Protein AF-A0A176RZE4-F1 (afdb_monomer_lite)

Secondary structure (DSSP, 8-state):
-HHHHHHHT-BTTB------EEEEEEEEETTEEEEEEEEEEETTTTEEEEEETTTTEEEEEEE-SS-S---SEEEE-TTSSEEEEE-SS-B-SSSS---GGGHHHH-BEEEEEEEEETTTTEE-GGG-EEEEE-SPEEEEEEE--GGGTTEEEEEEE-TT-----GGGTPPPHHHHTTSSS---EEEEEHHHHHHHHHTT-PEEETTEEEE-HHHHHH-

pLDDT: mean 96.59, std 2.58, range [78.81, 98.88]

Radius of gyration: 17.35 Å; chains: 1; bounding box: 46×40×46 Å

Organism: NCBI:txid1003181

Foldseek 3Di:
DVVVQQCQLDDPNDRDPDFDKADKDAAAALQDHPQQWIWIATFQFGKIWIAGRVVRDTPHIHGDQFARGWAAWQAAFNHRQWTKIWHQFWDARAPDDDDCVCQQPGTWIWMKIFGADPVVSDTDQLLIAIETHGRFGWHHKYADGDVRSQKIKIWTWQPLSDDDDVVVVDDGPVCSRPVDVDGDMDIDRVVVVSVCVVVVVFDAHSNHGYCYPVNVVPD

Sequence (219 aa):
ESKAILAQGRIQGKDITFGDTHHPAISETNGDYDGQYLFINDKANPRIAVIDLHDFETKQIVVNPVFKSSHGGAFVSENTEYVIEAAQYPTPYENEYVPLELFNERYRGGMTYWHFDRKQGQIVPEASFTVMAPPYSQDLSDFGKGPSADWSFTNSFCSERYVGGIERGRPPFEAGCSAKDTDFLHVVNWRKAAELVKAGKATKINGHDVLTIDTAVKE

Structure (mmCIF, N/CA/C/O backbone):
data_AF-A0A176RZE4-F1
#
_entry.id   AF-A0A176RZE4-F1
#
loop_
_atom_site.group_PDB
_atom_site.id
_atom_site.type_symbol
_atom_site.label_atom_id
_atom_site.label_alt_id
_atom_site.label_comp_id
_atom_site.label_asym_id
_atom_site.label_entity_id
_atom_site.label_seq_id
_atom_site.pdbx_PDB_ins_code
_atom_site.Cartn_x
_atom_site.Cartn_y
_atom_site.Cartn_z
_atom_site.occupancy
_atom_site.B_iso_or_equiv
_atom_site.auth_seq_id
_atom_site.auth_comp_id
_atom_site.auth_asym_id
_atom_site.auth_atom_id
_atom_site.pdbx_PDB_model_num
ATOM 1 N N . GLU A 1 1 ? -22.258 -17.052 7.905 1.00 78.81 1 GLU A N 1
ATOM 2 C CA . GLU A 1 1 ? -21.522 -15.830 8.269 1.00 78.81 1 GLU A CA 1
ATOM 3 C C . GLU A 1 1 ? -20.122 -15.799 7.658 1.00 78.81 1 GLU A C 1
ATOM 5 O O . GLU A 1 1 ? -19.951 -15.096 6.674 1.00 78.81 1 GLU A O 1
ATOM 10 N N . SER A 1 2 ? -19.180 -16.656 8.072 1.00 86.44 2 SER A N 1
ATOM 11 C CA . SER A 1 2 ? -17.801 -16.693 7.528 1.00 86.44 2 SER A CA 1
ATOM 12 C C . SER A 1 2 ? -17.686 -16.805 5.996 1.00 86.44 2 SER A C 1
ATOM 14 O O . SER A 1 2 ? -16.880 -16.116 5.380 1.00 86.44 2 SER A O 1
ATOM 16 N N . LYS A 1 3 ? -18.535 -17.606 5.336 1.00 93.19 3 LYS A N 1
ATOM 17 C CA . LYS A 1 3 ? -18.575 -17.679 3.858 1.00 93.19 3 LYS A CA 1
ATOM 18 C C . LYS A 1 3 ? -18.942 -16.348 3.191 1.00 93.19 3 LYS A C 1
ATOM 20 O O . LYS A 1 3 ? -18.506 -16.105 2.072 1.00 93.19 3 LYS A O 1
ATOM 25 N N . ALA A 1 4 ? -19.746 -15.511 3.849 1.00 95.94 4 ALA A N 1
ATOM 26 C CA . ALA A 1 4 ? -20.081 -14.186 3.337 1.00 95.94 4 ALA A CA 1
ATOM 27 C C . ALA A 1 4 ? -18.872 -13.245 3.434 1.00 95.94 4 ALA A C 1
ATOM 29 O O . ALA A 1 4 ? -18.614 -12.521 2.482 1.00 95.94 4 ALA A O 1
ATOM 30 N N . ILE A 1 5 ? -18.091 -13.332 4.519 1.00 96.69 5 ILE A N 1
ATOM 31 C CA . ILE A 1 5 ? -16.822 -12.601 4.666 1.00 96.69 5 ILE A CA 1
ATOM 32 C C . ILE A 1 5 ? -15.821 -13.025 3.587 1.00 96.69 5 ILE A C 1
ATOM 34 O O . ILE A 1 5 ? -15.302 -12.182 2.864 1.00 96.69 5 ILE A O 1
ATOM 38 N N . LEU A 1 6 ? -15.626 -14.332 3.380 1.00 95.50 6 LEU A N 1
ATOM 39 C CA . LEU A 1 6 ? -14.755 -14.834 2.308 1.00 95.50 6 LEU A CA 1
ATOM 40 C C . LEU A 1 6 ? -15.203 -14.362 0.915 1.00 95.50 6 LEU A C 1
ATOM 42 O O . LEU A 1 6 ? -14.367 -14.053 0.068 1.00 95.50 6 LEU A O 1
ATOM 46 N N . ALA A 1 7 ? -16.516 -14.263 0.683 1.00 96.94 7 ALA A N 1
ATOM 47 C CA . ALA A 1 7 ? -17.066 -13.778 -0.578 1.00 96.94 7 ALA A CA 1
ATOM 48 C C . ALA A 1 7 ? -16.786 -12.286 -0.844 1.00 96.94 7 ALA A C 1
ATOM 50 O O . ALA A 1 7 ? -16.830 -11.879 -2.005 1.00 96.94 7 ALA A O 1
ATOM 51 N N . GLN A 1 8 ? -16.473 -11.478 0.179 1.00 97.50 8 GLN A N 1
ATOM 52 C CA . GLN A 1 8 ? -16.024 -10.090 -0.011 1.00 97.50 8 GLN A CA 1
ATOM 53 C C . GLN A 1 8 ? -14.648 -10.036 -0.692 1.00 97.50 8 GLN A C 1
ATOM 55 O O . GLN A 1 8 ? -14.381 -9.140 -1.485 1.00 97.50 8 GLN A O 1
ATOM 60 N N . GLY A 1 9 ? -13.804 -11.047 -0.462 1.00 96.88 9 GLY A N 1
ATOM 61 C CA . GLY A 1 9 ? -12.480 -11.182 -1.070 1.00 96.88 9 GLY A CA 1
ATOM 62 C C . GLY A 1 9 ? -12.473 -11.733 -2.501 1.00 96.88 9 GLY A C 1
ATOM 63 O O . GLY A 1 9 ? -11.424 -12.196 -2.950 1.00 96.88 9 GLY A O 1
ATOM 64 N N . ARG A 1 10 ? -13.619 -11.752 -3.197 1.00 97.31 10 ARG A N 1
ATOM 65 C CA . ARG A 1 10 ? -13.722 -12.188 -4.599 1.00 97.31 10 ARG A CA 1
ATOM 66 C C . ARG A 1 10 ? -13.045 -11.195 -5.528 1.00 97.31 10 ARG A C 1
ATOM 68 O O . ARG A 1 10 ? -13.272 -9.993 -5.439 1.00 97.31 10 ARG A O 1
ATOM 75 N N . ILE A 1 11 ? -12.310 -11.708 -6.507 1.00 95.38 11 ILE A N 1
ATOM 76 C CA . ILE A 1 11 ? -11.645 -10.885 -7.521 1.00 95.38 11 ILE A CA 1
ATOM 77 C C . ILE A 1 11 ? -12.268 -11.191 -8.875 1.00 95.38 11 ILE A C 1
ATOM 79 O O . ILE A 1 11 ? -12.325 -12.346 -9.293 1.00 95.38 11 ILE A O 1
ATOM 83 N N . GLN A 1 12 ? -12.759 -10.151 -9.556 1.00 90.31 12 GLN A N 1
ATOM 84 C CA . GLN A 1 12 ? -13.376 -10.261 -10.887 1.00 90.31 12 GLN A CA 1
ATOM 85 C C . GLN A 1 12 ? -14.471 -11.348 -10.950 1.00 90.31 12 GLN A C 1
ATOM 87 O O . GLN A 1 12 ? -14.556 -12.126 -11.899 1.00 90.31 12 GLN A O 1
ATOM 92 N N . GLY A 1 13 ? -15.288 -11.434 -9.895 1.00 92.50 13 GLY A N 1
ATOM 93 C CA . GLY A 1 13 ? -16.390 -12.395 -9.784 1.00 92.50 13 GLY A CA 1
ATOM 94 C C . GLY A 1 13 ? -15.981 -13.836 -9.458 1.00 92.50 13 GLY A C 1
ATOM 95 O O . GLY A 1 13 ? -16.855 -14.698 -9.395 1.00 92.50 13 GLY A O 1
ATOM 96 N N . LYS A 1 14 ? -14.692 -14.117 -9.233 1.00 95.88 14 LYS A N 1
ATOM 97 C CA . LYS A 1 14 ? -14.193 -15.457 -8.897 1.00 95.88 14 LYS A CA 1
ATOM 98 C C . LYS A 1 14 ? -13.951 -15.610 -7.401 1.00 95.88 14 LYS A C 1
ATOM 100 O O . LYS A 1 14 ? -13.436 -14.700 -6.750 1.00 95.88 14 LYS A O 1
ATOM 105 N N . ASP A 1 15 ? -14.299 -16.785 -6.884 1.00 96.19 15 ASP A N 1
ATOM 106 C CA . ASP A 1 15 ? -13.946 -17.199 -5.528 1.00 96.19 15 ASP A CA 1
ATOM 107 C C . ASP A 1 15 ? -12.432 -17.384 -5.404 1.00 96.19 15 ASP A C 1
ATOM 109 O O . ASP A 1 15 ? -11.797 -18.020 -6.246 1.00 96.19 15 ASP A O 1
ATOM 113 N N . ILE A 1 16 ? -11.873 -16.843 -4.324 1.00 96.75 16 ILE A N 1
ATOM 114 C CA . ILE A 1 16 ? -10.465 -16.985 -3.967 1.00 96.75 16 ILE A CA 1
ATOM 115 C C . ILE A 1 16 ? -10.390 -17.890 -2.739 1.00 96.75 16 ILE A C 1
ATOM 117 O O . ILE A 1 16 ? -10.802 -17.506 -1.646 1.00 96.75 16 ILE A O 1
ATOM 121 N N . THR A 1 17 ? -9.895 -19.112 -2.931 1.00 94.94 17 THR A N 1
ATOM 122 C CA . THR A 1 17 ? -9.881 -20.170 -1.903 1.00 94.94 17 THR A CA 1
ATOM 123 C C . THR A 1 17 ? -8.516 -20.367 -1.246 1.00 94.94 17 THR A C 1
ATOM 125 O O . THR A 1 17 ? -8.314 -21.346 -0.533 1.00 94.94 17 THR A O 1
ATOM 128 N N . PHE A 1 18 ? -7.570 -19.470 -1.509 1.00 96.00 18 PHE A N 1
ATOM 129 C CA . PHE A 1 18 ? -6.238 -19.457 -0.915 1.00 96.00 18 PHE A CA 1
ATOM 130 C C . PHE A 1 18 ? -5.835 -18.013 -0.591 1.00 96.00 18 PHE A C 1
ATOM 132 O O . PHE A 1 18 ? -6.506 -17.063 -1.000 1.00 96.00 18 PHE A O 1
ATOM 139 N N . GLY A 1 19 ? -4.761 -17.844 0.162 1.00 95.88 19 GLY A N 1
ATOM 140 C CA . GLY A 1 19 ? -4.166 -16.548 0.460 1.00 95.88 19 GLY A CA 1
ATOM 141 C C . GLY A 1 19 ? -2.748 -16.750 0.967 1.00 95.88 19 GLY A C 1
ATOM 142 O O . GLY A 1 19 ? -2.407 -17.842 1.422 1.00 95.88 19 GLY A O 1
ATOM 143 N N . ASP A 1 20 ? -1.947 -15.704 0.859 1.00 97.25 20 ASP A N 1
ATOM 144 C CA . ASP A 1 20 ? -0.579 -15.645 1.352 1.00 97.25 20 ASP A CA 1
ATOM 145 C C . ASP A 1 20 ? -0.486 -14.463 2.318 1.00 97.25 20 ASP A C 1
ATOM 147 O O . ASP A 1 20 ? -0.303 -13.319 1.904 1.00 97.25 20 ASP A O 1
ATOM 151 N N . THR A 1 21 ? -0.756 -14.710 3.600 1.00 96.50 21 THR A N 1
ATOM 152 C CA . THR A 1 21 ? -0.813 -13.645 4.606 1.00 96.50 21 THR A CA 1
ATOM 153 C C . THR A 1 21 ? 0.566 -13.319 5.153 1.00 96.50 21 THR A C 1
ATOM 155 O O . THR A 1 21 ? 1.278 -14.238 5.551 1.00 96.50 21 THR A O 1
ATOM 158 N N . HIS A 1 22 ? 0.917 -12.036 5.245 1.00 96.94 22 HIS A N 1
ATOM 159 C CA . HIS A 1 22 ? 2.289 -11.631 5.565 1.00 96.94 22 HIS A CA 1
ATOM 160 C C . HIS A 1 22 ? 2.424 -10.851 6.876 1.00 96.94 22 HIS A C 1
ATOM 162 O O . HIS A 1 22 ? 3.111 -11.303 7.793 1.00 96.94 22 HIS A O 1
ATOM 168 N N . HIS A 1 23 ? 1.790 -9.683 6.975 1.00 97.75 23 HIS A N 1
ATOM 169 C CA . HIS A 1 23 ? 2.082 -8.719 8.034 1.00 97.75 23 HIS A CA 1
ATOM 170 C C . HIS A 1 23 ? 0.830 -8.444 8.875 1.00 97.75 23 HIS A C 1
ATOM 172 O O . HIS A 1 23 ? -0.044 -7.695 8.448 1.00 97.75 23 HIS A O 1
ATOM 178 N N . PRO A 1 24 ? 0.689 -9.058 10.060 1.00 97.31 24 PRO A N 1
ATOM 179 C CA . PRO A 1 24 ? -0.337 -8.659 11.010 1.00 97.31 24 PRO A CA 1
ATOM 180 C C . PRO A 1 24 ? 0.077 -7.370 11.735 1.00 97.31 24 PRO A C 1
ATOM 182 O O . PRO A 1 24 ? 1.190 -7.293 12.257 1.00 97.31 24 PRO A O 1
ATOM 185 N N . ALA A 1 25 ? -0.825 -6.395 11.844 1.00 97.62 25 ALA A N 1
ATOM 186 C CA . ALA A 1 25 ? -0.634 -5.216 12.690 1.00 97.62 25 ALA A CA 1
ATOM 187 C C . ALA A 1 25 ? -1.859 -4.965 13.571 1.00 97.62 25 ALA A C 1
ATOM 189 O O . ALA A 1 25 ? -2.994 -5.178 13.150 1.00 97.62 25 ALA A O 1
ATOM 190 N N . ILE A 1 26 ? -1.626 -4.520 14.802 1.00 98.31 26 ILE A N 1
ATOM 191 C CA . ILE A 1 26 ? -2.675 -4.265 15.795 1.00 98.31 26 ILE A CA 1
ATOM 192 C C . ILE A 1 26 ? -3.018 -2.776 15.782 1.00 98.31 26 ILE A C 1
ATOM 194 O O . ILE A 1 26 ? -2.140 -1.942 15.574 1.00 98.31 26 ILE A O 1
ATOM 198 N N . SER A 1 27 ? -4.287 -2.443 16.008 1.00 98.62 27 SER A N 1
ATOM 199 C CA . SER A 1 27 ? -4.730 -1.061 16.157 1.00 98.62 27 SER A CA 1
ATOM 200 C C . SER A 1 27 ? -4.001 -0.331 17.287 1.00 98.62 27 SER A C 1
ATOM 202 O O . SER A 1 27 ? -3.695 -0.889 18.345 1.00 98.62 27 SER A O 1
ATOM 204 N N . GLU A 1 28 ? -3.766 0.952 17.049 1.00 98.50 28 GLU A N 1
ATOM 205 C CA . GLU A 1 28 ? -3.092 1.875 17.947 1.00 98.50 28 GLU A CA 1
ATOM 206 C C . GLU A 1 28 ? -3.944 3.103 18.292 1.00 98.50 28 GLU A C 1
ATOM 208 O O . GLU A 1 28 ? -4.788 3.560 17.503 1.00 98.50 28 GLU A O 1
ATOM 213 N N . THR A 1 29 ? -3.673 3.652 19.476 1.00 98.19 29 THR A N 1
ATOM 214 C CA . THR A 1 29 ? -4.152 4.945 19.965 1.00 98.19 29 THR A CA 1
ATOM 215 C C . THR A 1 29 ? -2.958 5.699 20.541 1.00 98.19 29 THR A C 1
ATOM 217 O O . THR A 1 29 ? -2.303 5.212 21.458 1.00 98.19 29 THR A O 1
ATOM 220 N N . ASN A 1 30 ? -2.682 6.898 20.027 1.00 96.94 30 ASN A N 1
ATOM 221 C CA . ASN A 1 30 ? -1.485 7.685 20.346 1.00 96.94 30 ASN A CA 1
ATOM 222 C C . ASN A 1 30 ? -0.167 6.903 20.169 1.00 96.94 30 ASN A C 1
ATOM 224 O O . ASN A 1 30 ? 0.787 7.127 20.910 1.00 96.94 30 ASN A O 1
ATOM 228 N N . GLY A 1 31 ? -0.115 5.981 19.204 1.00 96.50 31 GLY A N 1
ATOM 229 C CA . GLY A 1 31 ? 1.084 5.199 18.897 1.00 96.50 31 GLY A CA 1
ATOM 230 C C . GLY A 1 31 ? 1.280 3.949 19.757 1.00 96.50 31 GLY A C 1
ATOM 231 O O . GLY A 1 31 ? 2.223 3.199 19.519 1.00 96.50 31 GLY A O 1
ATOM 232 N N . ASP A 1 32 ? 0.406 3.712 20.737 1.00 98.00 32 ASP A N 1
ATOM 233 C CA . ASP A 1 32 ? 0.428 2.519 21.581 1.00 98.00 32 ASP A CA 1
ATOM 234 C C . ASP A 1 32 ? -0.662 1.537 21.151 1.00 98.00 32 ASP A C 1
ATOM 236 O O . ASP A 1 32 ? -1.792 1.937 20.853 1.00 98.00 32 ASP A O 1
ATOM 240 N N . TYR A 1 33 ? -0.351 0.238 21.170 1.00 98.38 33 TYR A N 1
ATOM 241 C CA . TYR A 1 33 ? -1.338 -0.797 20.873 1.00 98.38 33 TYR A CA 1
ATOM 242 C C . TYR A 1 33 ? -2.505 -0.742 21.854 1.00 98.38 33 TYR A C 1
ATOM 244 O O . TYR A 1 33 ? -2.326 -0.787 23.071 1.00 98.38 33 TYR A O 1
ATOM 252 N N . ASP A 1 34 ? -3.713 -0.732 21.308 1.00 98.06 34 ASP A N 1
ATOM 253 C CA . ASP A 1 34 ? -4.946 -0.706 22.097 1.00 98.06 34 ASP A CA 1
ATOM 254 C C . ASP A 1 34 ? -5.751 -2.009 22.009 1.00 98.06 34 ASP A C 1
ATOM 256 O O . ASP A 1 34 ? -6.737 -2.170 22.729 1.00 98.06 34 ASP A O 1
ATOM 260 N N . GLY A 1 35 ? -5.312 -2.949 21.164 1.00 97.75 35 GLY A N 1
ATOM 261 C CA . GLY A 1 35 ? -5.808 -4.323 21.135 1.00 97.75 35 GLY A CA 1
ATOM 262 C C . GLY A 1 35 ? -7.263 -4.474 20.695 1.00 97.75 35 GLY A C 1
ATOM 263 O O . GLY A 1 35 ? -7.887 -5.462 21.065 1.00 97.75 35 GLY A O 1
ATOM 264 N N . GLN A 1 36 ? -7.814 -3.519 19.940 1.00 98.44 36 GLN A N 1
ATOM 265 C CA . GLN A 1 36 ? -9.202 -3.592 19.464 1.00 98.44 36 GLN A CA 1
ATOM 266 C C . GLN A 1 36 ? -9.327 -4.346 18.138 1.00 98.44 36 GLN A C 1
ATOM 268 O O . GLN A 1 36 ? -10.213 -5.181 17.986 1.00 98.44 36 GLN A O 1
ATOM 273 N N . TYR A 1 37 ? -8.423 -4.090 17.194 1.00 98.81 37 TYR A N 1
ATOM 274 C CA . TYR A 1 37 ? -8.456 -4.693 15.867 1.00 98.81 37 TYR A CA 1
ATOM 275 C C . TYR A 1 37 ? -7.077 -5.189 15.448 1.00 98.81 37 TYR A C 1
ATOM 277 O O . TYR A 1 37 ? -6.050 -4.674 15.890 1.00 98.81 37 TYR A O 1
ATOM 285 N N . LEU A 1 38 ? -7.063 -6.176 14.560 1.00 98.75 38 LEU A N 1
ATOM 286 C CA . LEU A 1 38 ? -5.883 -6.617 13.834 1.00 98.75 38 LEU A CA 1
ATOM 287 C C . LEU A 1 38 ? -6.157 -6.526 12.337 1.00 98.75 38 LEU A C 1
ATOM 289 O O . LEU A 1 38 ? -7.214 -6.928 11.854 1.00 98.75 38 LEU A O 1
ATOM 293 N N . PHE A 1 39 ? -5.184 -6.015 11.603 1.00 98.81 39 PHE A N 1
ATOM 294 C CA . PHE A 1 39 ? -5.192 -5.941 10.152 1.00 98.81 39 PHE A CA 1
ATOM 295 C C . PHE A 1 39 ? -4.164 -6.917 9.612 1.00 98.81 39 PHE A C 1
ATOM 297 O O . PHE A 1 39 ? -3.099 -7.083 10.204 1.00 98.81 39 PHE A O 1
ATOM 304 N N . ILE A 1 40 ? -4.474 -7.575 8.501 1.00 98.50 40 ILE A N 1
ATOM 305 C CA . ILE A 1 40 ? -3.527 -8.471 7.837 1.00 98.50 40 ILE A CA 1
ATOM 306 C C . ILE A 1 40 ? -3.728 -8.419 6.330 1.00 98.50 40 ILE A C 1
ATOM 308 O O . ILE A 1 40 ? -4.864 -8.404 5.846 1.00 98.50 40 ILE A O 1
ATOM 312 N N . ASN A 1 41 ? -2.627 -8.369 5.586 1.00 97.62 41 ASN A N 1
ATOM 313 C CA . ASN A 1 41 ? -2.660 -8.375 4.131 1.00 97.62 41 ASN A CA 1
ATOM 314 C C . ASN A 1 41 ? -2.585 -9.793 3.559 1.00 97.62 41 ASN A C 1
ATOM 316 O O . ASN A 1 41 ? -2.033 -10.690 4.190 1.00 97.62 41 ASN A O 1
ATOM 320 N N . ASP A 1 42 ? -3.105 -9.968 2.346 1.00 97.69 42 ASP A N 1
ATOM 321 C CA . ASP A 1 42 ? -2.837 -11.114 1.477 1.00 97.69 42 ASP A CA 1
ATOM 322 C C . ASP A 1 42 ? -2.033 -10.656 0.265 1.00 97.69 42 ASP A C 1
ATOM 324 O O . ASP A 1 42 ? -2.476 -9.814 -0.520 1.00 97.69 42 ASP A O 1
ATOM 328 N N . LYS A 1 43 ? -0.857 -11.251 0.100 1.00 97.38 43 LYS A N 1
ATOM 329 C CA . LYS A 1 43 ? 0.063 -10.918 -0.969 1.00 97.38 43 LYS A CA 1
ATOM 330 C C . LYS A 1 43 ? -0.354 -11.422 -2.327 1.00 97.38 43 LYS A C 1
ATOM 332 O O . LYS A 1 43 ? -0.260 -10.678 -3.307 1.00 97.38 43 LYS A O 1
ATOM 337 N N . ALA A 1 44 ? -0.769 -12.680 -2.385 1.00 96.12 44 ALA A N 1
ATOM 338 C CA . ALA A 1 44 ? -1.067 -13.359 -3.635 1.00 96.12 44 ALA A CA 1
ATOM 339 C C . ALA A 1 44 ? -2.322 -12.788 -4.301 1.00 96.12 44 ALA A C 1
ATOM 341 O O . ALA A 1 44 ? -2.437 -12.784 -5.525 1.00 96.12 44 ALA A O 1
ATOM 342 N N . ASN A 1 45 ? -3.255 -12.293 -3.488 1.00 96.56 45 ASN A N 1
ATOM 343 C CA . ASN A 1 45 ? -4.472 -11.640 -3.934 1.00 96.56 45 ASN A CA 1
ATOM 344 C C . ASN A 1 45 ? -4.592 -10.354 -3.112 1.00 96.56 45 ASN A C 1
ATOM 346 O O . ASN A 1 45 ? -4.967 -10.462 -1.949 1.00 96.56 45 ASN A O 1
ATOM 350 N N . PRO A 1 46 ? -4.262 -9.171 -3.663 1.00 96.38 46 PRO A N 1
ATOM 351 C CA . PRO A 1 46 ? -4.043 -7.951 -2.887 1.00 96.38 46 PRO A CA 1
ATOM 352 C C . PRO A 1 46 ? -5.318 -7.559 -2.140 1.00 96.38 46 PRO A C 1
ATOM 354 O O . PRO A 1 46 ? -6.265 -7.012 -2.714 1.00 96.38 46 PRO A O 1
ATOM 357 N N . ARG A 1 47 ? -5.361 -7.944 -0.868 1.00 98.00 47 ARG A N 1
ATOM 358 C CA . ARG A 1 47 ? -6.507 -7.829 0.028 1.00 98.00 47 ARG A CA 1
ATOM 359 C C . ARG A 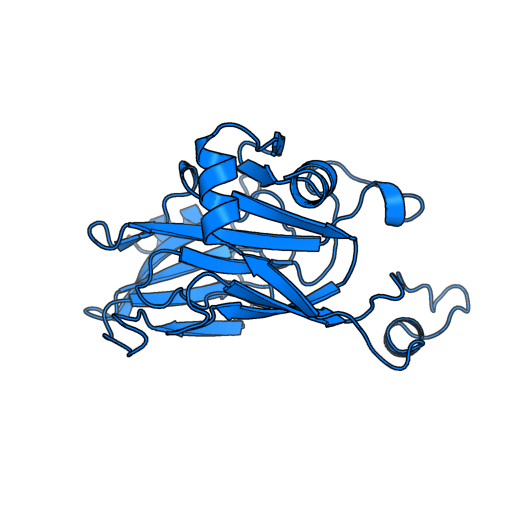1 47 ? -6.018 -7.412 1.403 1.00 98.00 47 ARG A C 1
ATOM 361 O O . ARG A 1 47 ? -4.935 -7.814 1.820 1.00 98.00 47 ARG A O 1
ATOM 368 N N . ILE A 1 48 ? -6.875 -6.710 2.133 1.00 98.50 48 ILE A N 1
ATOM 369 C CA . ILE A 1 48 ? -6.710 -6.452 3.564 1.00 98.50 48 ILE A CA 1
ATOM 370 C C . ILE A 1 48 ? -7.902 -7.053 4.294 1.00 98.50 48 ILE A C 1
ATOM 372 O O . ILE A 1 48 ? -9.052 -6.831 3.910 1.00 98.50 48 ILE A O 1
ATOM 376 N N . ALA A 1 49 ? -7.628 -7.815 5.346 1.00 98.50 49 ALA A N 1
ATOM 377 C CA . ALA A 1 49 ? -8.640 -8.304 6.263 1.00 98.50 49 ALA A CA 1
ATOM 378 C C . ALA A 1 49 ? -8.615 -7.500 7.566 1.00 98.50 49 ALA A C 1
ATOM 380 O O . ALA A 1 49 ? -7.543 -7.159 8.068 1.00 98.50 49 ALA A O 1
ATOM 381 N N . VAL A 1 50 ? -9.801 -7.237 8.114 1.00 98.75 50 VAL A N 1
ATOM 382 C CA . VAL A 1 50 ? -9.997 -6.666 9.452 1.00 98.75 50 VAL A CA 1
ATOM 383 C C . VAL A 1 50 ? -10.461 -7.782 10.377 1.00 98.75 50 VAL A C 1
ATOM 385 O O . VAL A 1 50 ? -11.442 -8.469 10.079 1.00 98.75 50 VAL A O 1
ATOM 388 N N . ILE A 1 51 ? -9.763 -7.968 11.489 1.00 98.75 51 ILE A N 1
ATOM 389 C CA . ILE A 1 51 ? -10.073 -8.923 12.547 1.00 98.75 51 ILE A CA 1
ATOM 390 C C . ILE A 1 51 ? -10.423 -8.121 13.798 1.00 98.75 51 ILE A C 1
ATOM 392 O O . ILE A 1 51 ? -9.670 -7.233 14.191 1.00 98.75 51 ILE A O 1
ATOM 396 N N . ASP A 1 52 ? -11.555 -8.431 14.421 1.00 98.38 52 ASP A N 1
ATOM 397 C CA . ASP A 1 52 ? -11.895 -7.900 15.742 1.00 98.38 52 ASP A CA 1
ATOM 398 C C . ASP A 1 52 ? -11.204 -8.759 16.804 1.00 98.38 52 ASP A C 1
ATOM 400 O O . ASP A 1 52 ? -11.333 -9.984 16.806 1.00 98.38 52 ASP A O 1
ATOM 404 N N . LEU A 1 53 ? -10.425 -8.136 17.684 1.00 98.50 53 LEU A N 1
ATOM 405 C CA . LEU A 1 53 ? -9.673 -8.850 18.716 1.00 98.50 53 LEU A CA 1
ATOM 406 C C . LEU A 1 53 ? -10.509 -9.156 19.964 1.00 98.50 53 LEU A C 1
ATOM 408 O O . LEU A 1 53 ? -10.055 -9.915 20.819 1.00 98.50 53 LEU A O 1
ATOM 412 N N . HIS A 1 54 ? -11.728 -8.622 20.073 1.00 97.94 54 HIS A N 1
ATOM 413 C CA . HIS A 1 54 ? -12.654 -9.000 21.136 1.00 97.94 54 HIS A CA 1
ATOM 414 C C . HIS A 1 54 ? -13.104 -10.462 20.997 1.00 97.94 54 HIS A C 1
ATOM 416 O O . HIS A 1 54 ? -13.154 -11.189 21.990 1.00 97.94 54 HIS A O 1
ATOM 422 N N . ASP A 1 55 ? -13.427 -10.900 19.776 1.00 97.56 55 ASP A N 1
ATOM 423 C CA . ASP A 1 55 ? -13.887 -12.267 19.492 1.00 97.56 55 ASP A CA 1
ATOM 424 C C . ASP A 1 55 ? -12.968 -13.073 18.562 1.00 97.56 55 ASP A C 1
ATOM 426 O O . ASP A 1 55 ? -13.218 -14.256 18.337 1.00 97.56 55 ASP A O 1
ATOM 430 N N . PHE A 1 56 ? -11.864 -12.473 18.105 1.00 97.94 56 PHE A N 1
ATOM 431 C CA . PHE A 1 56 ? -10.855 -13.081 17.234 1.00 97.94 56 PHE A CA 1
ATOM 432 C C . PHE A 1 56 ? -11.404 -13.544 15.877 1.00 97.94 56 PHE A C 1
ATOM 434 O O . PHE A 1 56 ? -10.887 -14.494 15.280 1.00 97.94 56 PHE A O 1
ATOM 441 N N . GLU A 1 57 ? -12.424 -12.862 15.351 1.00 97.81 57 GLU A N 1
ATOM 442 C CA . GLU A 1 57 ? -13.006 -13.178 14.049 1.00 97.81 57 GLU A CA 1
ATOM 443 C C . GLU A 1 57 ? -12.747 -12.104 12.987 1.00 97.81 57 GLU A C 1
ATOM 445 O O . GLU A 1 57 ? -12.772 -10.899 13.242 1.00 97.81 57 GLU A O 1
ATOM 450 N N . THR A 1 58 ? -12.567 -12.547 11.739 1.00 98.25 58 THR A N 1
ATOM 451 C CA . THR A 1 58 ? -12.512 -11.651 10.579 1.00 98.25 58 THR A CA 1
ATOM 452 C C . THR A 1 58 ? -13.876 -11.013 10.331 1.00 98.25 58 THR A C 1
ATOM 454 O O . THR A 1 58 ? -14.856 -11.708 10.058 1.00 98.25 58 THR A O 1
ATOM 457 N N . LYS A 1 59 ? -13.924 -9.682 10.363 1.00 97.88 59 LYS A N 1
ATOM 458 C CA . LYS A 1 59 ? -15.139 -8.884 10.153 1.00 97.88 59 LYS A CA 1
ATOM 459 C C . LYS A 1 59 ? -15.282 -8.366 8.733 1.00 97.88 59 LYS A C 1
ATOM 461 O O . LYS A 1 59 ? -16.399 -8.129 8.279 1.00 97.88 59 LYS A O 1
ATOM 466 N N . GLN A 1 60 ? -14.171 -8.208 8.022 1.00 98.44 60 GLN A N 1
ATOM 467 C CA . GLN A 1 60 ? -14.177 -7.670 6.669 1.00 98.44 60 GLN A CA 1
ATOM 468 C C . GLN A 1 60 ? -12.972 -8.164 5.876 1.00 98.44 60 GLN A C 1
ATOM 470 O O . GLN A 1 60 ? -11.896 -8.360 6.439 1.00 98.44 60 GLN A O 1
ATOM 475 N N . ILE A 1 61 ? -13.146 -8.317 4.565 1.00 98.50 61 ILE A N 1
ATOM 476 C CA . ILE A 1 61 ? -12.055 -8.415 3.595 1.00 98.50 61 ILE A CA 1
ATOM 477 C C . ILE A 1 61 ? -12.314 -7.378 2.501 1.00 98.50 61 ILE A C 1
ATOM 479 O O . ILE A 1 61 ? -13.364 -7.406 1.864 1.00 98.50 61 ILE A O 1
ATOM 483 N N . VAL A 1 62 ? -11.358 -6.484 2.261 1.00 98.31 62 VAL A N 1
ATOM 484 C CA . VAL A 1 62 ? -11.374 -5.555 1.122 1.00 98.31 62 VAL A CA 1
ATOM 485 C C . VAL A 1 62 ? -10.358 -5.997 0.077 1.00 98.31 62 VAL A C 1
ATOM 487 O O . VAL A 1 62 ? -9.312 -6.547 0.412 1.00 98.31 62 VAL A O 1
ATOM 490 N N . VAL A 1 63 ? -10.675 -5.774 -1.197 1.00 98.00 63 VAL A N 1
ATOM 491 C CA . VAL A 1 63 ? -9.810 -6.098 -2.337 1.00 98.00 63 VAL A CA 1
ATOM 492 C C . VAL A 1 63 ? -9.246 -4.801 -2.896 1.00 98.00 63 VAL A C 1
ATOM 494 O O . VAL A 1 63 ? -10.004 -3.874 -3.186 1.00 98.00 63 VAL A O 1
ATOM 497 N N . ASN A 1 64 ? -7.935 -4.748 -3.108 1.00 97.94 64 ASN A N 1
ATOM 498 C CA . ASN A 1 64 ? -7.306 -3.614 -3.760 1.00 97.94 64 ASN A CA 1
ATOM 499 C C . ASN A 1 64 ? -7.695 -3.563 -5.253 1.00 97.94 64 ASN A C 1
ATOM 501 O O . ASN A 1 64 ? -7.451 -4.520 -5.993 1.00 97.94 64 ASN A O 1
ATOM 505 N N . PRO A 1 65 ? -8.298 -2.463 -5.732 1.00 96.94 65 PRO A N 1
ATOM 506 C CA . PRO A 1 65 ? -8.799 -2.381 -7.101 1.00 96.94 65 PRO A CA 1
ATOM 507 C C . PRO A 1 65 ? -7.697 -2.111 -8.135 1.00 96.94 65 PRO A C 1
ATOM 509 O O . PRO A 1 65 ? -7.928 -2.332 -9.327 1.00 96.94 65 PRO A O 1
ATOM 512 N N . VAL A 1 66 ? -6.517 -1.638 -7.721 1.00 97.38 66 VAL A N 1
ATOM 513 C CA . VAL A 1 66 ? -5.436 -1.233 -8.638 1.00 97.38 66 VAL A CA 1
ATOM 514 C C . VAL A 1 66 ? -4.229 -2.164 -8.581 1.00 97.38 66 VAL A C 1
ATOM 516 O O . VAL A 1 66 ? -3.668 -2.486 -9.627 1.00 97.38 66 VAL A O 1
ATOM 519 N N . PHE A 1 67 ? -3.867 -2.679 -7.408 1.00 97.25 67 PHE A N 1
ATOM 520 C CA . PHE A 1 67 ? -2.744 -3.609 -7.284 1.00 97.25 67 PHE A CA 1
ATOM 521 C C . PHE A 1 67 ? -3.097 -5.016 -7.770 1.00 97.25 67 PHE A C 1
ATOM 523 O O . PHE A 1 67 ? -4.269 -5.390 -7.856 1.00 97.25 67 PHE A O 1
ATOM 530 N N . LYS A 1 68 ? -2.063 -5.805 -8.090 1.00 95.75 68 LYS A N 1
ATOM 531 C CA . LYS A 1 68 ? -2.161 -7.257 -8.363 1.00 95.75 68 L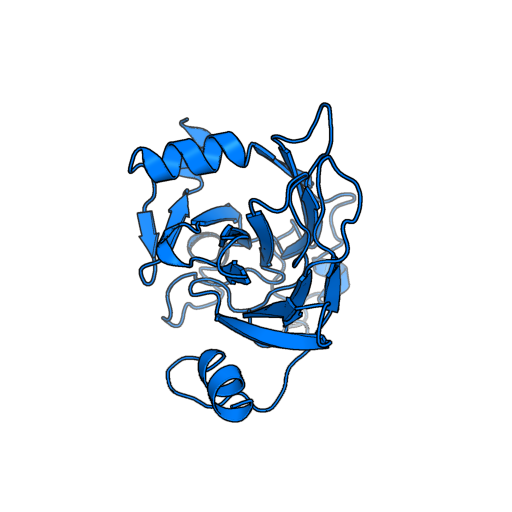YS A CA 1
ATOM 532 C C . LYS A 1 68 ? -1.309 -8.108 -7.416 1.00 95.75 68 LYS A C 1
ATOM 534 O O . LYS A 1 68 ? -1.402 -9.325 -7.454 1.00 95.75 68 LYS A O 1
ATOM 539 N N . SER A 1 69 ? -0.506 -7.464 -6.574 1.00 95.44 69 SER A N 1
ATOM 540 C CA . SER A 1 69 ? 0.280 -8.070 -5.502 1.00 95.44 69 SER A CA 1
ATOM 541 C C . SER A 1 69 ? 0.410 -7.050 -4.381 1.00 95.44 69 SER A C 1
ATOM 543 O O . SER A 1 69 ? 0.590 -5.866 -4.657 1.00 95.44 69 SER A O 1
ATOM 545 N N . SER A 1 70 ? 0.369 -7.514 -3.139 1.00 93.44 70 SER A N 1
ATOM 546 C CA . SER A 1 70 ? 0.463 -6.678 -1.938 1.00 93.44 70 SER A CA 1
ATOM 547 C C . SER A 1 70 ? 1.556 -7.212 -1.021 1.00 93.44 70 SER A C 1
ATOM 549 O O . SER A 1 70 ? 1.578 -8.397 -0.750 1.00 93.44 70 SER A O 1
ATOM 551 N N . HIS A 1 71 ? 2.511 -6.413 -0.563 1.00 95.69 71 HIS A N 1
ATOM 552 C CA . HIS A 1 71 ? 3.491 -6.914 0.410 1.00 95.69 71 HIS A CA 1
ATOM 553 C C . HIS A 1 71 ? 3.555 -6.015 1.623 1.00 95.69 71 HIS A C 1
ATOM 555 O O . HIS A 1 71 ? 2.920 -6.358 2.609 1.00 95.69 71 HIS A O 1
ATOM 561 N N . GLY A 1 72 ? 4.229 -4.867 1.550 1.00 82.44 72 GLY A N 1
ATOM 562 C CA . GLY A 1 72 ? 4.392 -3.967 2.693 1.00 82.44 72 GLY A CA 1
ATOM 563 C C . GLY A 1 72 ? 3.078 -3.401 3.143 1.00 82.44 72 GLY A C 1
ATOM 564 O O . GLY A 1 72 ? 2.601 -2.422 2.580 1.00 82.44 72 GLY A O 1
ATOM 565 N N . GLY A 1 73 ? 2.453 -4.031 4.124 1.00 82.94 73 GLY A N 1
ATOM 566 C CA . GLY A 1 73 ? 1.078 -3.690 4.391 1.00 82.94 73 GLY A CA 1
ATOM 567 C C . GLY A 1 73 ? 0.536 -4.139 5.721 1.00 82.94 73 GLY A C 1
ATOM 568 O O . GLY A 1 73 ? 1.197 -4.806 6.502 1.00 82.94 73 GLY A O 1
ATOM 569 N N . ALA A 1 74 ? -0.698 -3.699 5.930 1.00 95.62 74 ALA A N 1
ATOM 570 C CA . ALA A 1 74 ? -1.514 -3.785 7.128 1.00 95.62 74 ALA A CA 1
ATOM 571 C C . ALA A 1 74 ? -1.068 -2.937 8.333 1.00 95.62 74 ALA A C 1
ATOM 573 O O . ALA A 1 74 ? -1.819 -2.862 9.299 1.00 95.62 74 ALA A O 1
ATOM 574 N N . PHE A 1 75 ? 0.051 -2.210 8.269 1.00 97.88 75 PHE A N 1
ATOM 575 C CA . PHE A 1 75 ? 0.449 -1.277 9.332 1.00 97.88 75 PHE A CA 1
ATOM 576 C C . PHE A 1 75 ? -0.505 -0.084 9.447 1.00 97.88 75 PHE A C 1
ATOM 578 O O . PHE A 1 75 ? -1.120 0.334 8.464 1.00 97.88 75 PHE A O 1
ATOM 585 N N . VAL A 1 76 ? -0.630 0.469 10.653 1.00 98.44 76 VAL A N 1
ATOM 586 C CA . VAL A 1 76 ? -1.654 1.464 10.996 1.00 98.44 76 VAL A CA 1
ATOM 587 C C . VAL A 1 76 ? -1.043 2.823 11.302 1.00 98.44 76 VAL A C 1
ATOM 589 O O . VAL A 1 76 ? 0.068 2.921 11.823 1.00 98.44 76 VAL A O 1
ATOM 592 N N . SER A 1 77 ? -1.766 3.901 11.002 1.00 98.50 77 SER A N 1
ATOM 593 C CA . SER A 1 77 ? -1.377 5.224 11.495 1.00 98.50 77 SER A CA 1
ATOM 594 C C . SER A 1 77 ? -1.464 5.278 13.026 1.00 98.50 77 SER A C 1
ATOM 596 O O . SER A 1 77 ? -2.104 4.434 13.646 1.00 98.50 77 SER A O 1
ATOM 598 N N . GLU A 1 78 ? -0.830 6.275 13.646 1.00 97.38 78 GLU A N 1
ATOM 599 C CA . GLU A 1 78 ? -0.730 6.433 15.113 1.00 97.38 78 GLU A CA 1
ATOM 600 C C . GLU A 1 78 ? -2.060 6.277 15.883 1.00 97.38 78 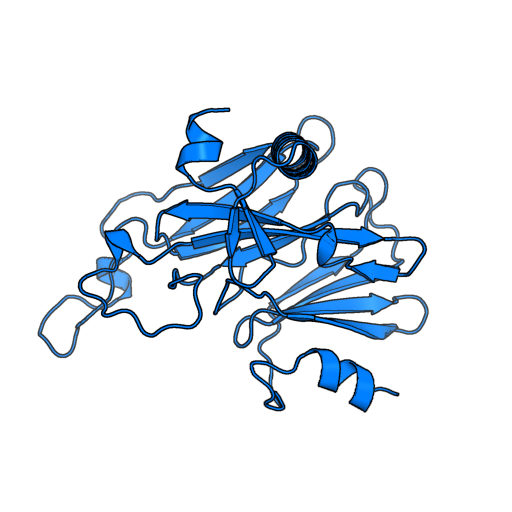GLU A C 1
ATOM 602 O O . GLU A 1 78 ? -2.071 5.853 17.035 1.00 97.38 78 GLU A O 1
ATOM 607 N N . ASN A 1 79 ? -3.187 6.618 15.250 1.00 97.88 79 ASN A N 1
ATOM 608 C CA . ASN A 1 79 ? -4.530 6.503 15.830 1.00 97.88 79 ASN A CA 1
ATOM 609 C C . ASN A 1 79 ? -5.453 5.558 15.043 1.00 97.88 79 ASN A C 1
ATOM 611 O O . ASN A 1 79 ? -6.676 5.611 15.188 1.00 97.88 79 ASN A O 1
ATOM 615 N N . THR A 1 80 ? -4.881 4.701 14.194 1.00 98.50 80 THR A N 1
ATOM 616 C CA . THR A 1 80 ? -5.614 3.768 13.322 1.00 98.50 80 THR A CA 1
ATOM 617 C C . THR A 1 80 ? -6.642 4.477 12.431 1.00 98.50 80 THR A C 1
ATOM 619 O O . THR A 1 80 ? -7.758 4.009 12.232 1.00 98.50 80 THR A O 1
ATOM 622 N N . GLU A 1 81 ? -6.292 5.649 11.901 1.00 98.06 81 GLU A N 1
ATOM 623 C CA . GLU A 1 81 ? -7.137 6.371 10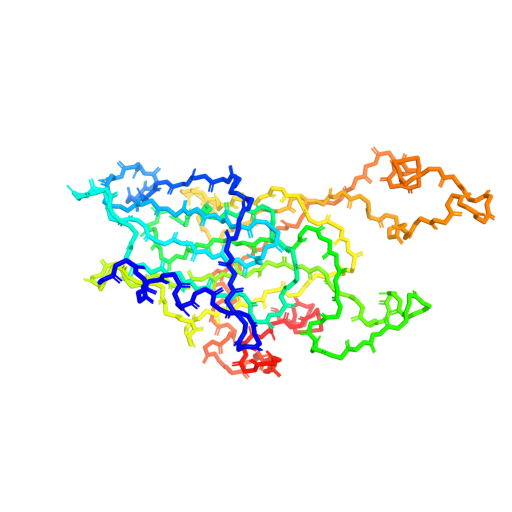.935 1.00 98.06 81 GLU A CA 1
ATOM 624 C C . GLU A 1 81 ? -7.033 5.751 9.535 1.00 98.06 81 GLU A C 1
ATOM 626 O O . GLU A 1 81 ? -7.979 5.810 8.742 1.00 98.06 81 GLU A O 1
ATOM 631 N N . TYR A 1 82 ? -5.858 5.192 9.232 1.00 98.62 82 TYR A N 1
ATOM 632 C CA . TYR A 1 82 ? -5.541 4.544 7.970 1.00 98.62 82 TYR A CA 1
ATOM 633 C C . TYR A 1 82 ? -4.710 3.281 8.186 1.00 98.62 82 TYR A C 1
ATOM 635 O O . TYR A 1 82 ? -3.904 3.210 9.114 1.00 98.62 82 TYR A O 1
ATOM 643 N N . VAL A 1 83 ? -4.881 2.330 7.271 1.00 98.69 83 VAL A N 1
ATOM 644 C CA . VAL A 1 83 ? -4.068 1.122 7.114 1.00 98.69 83 VAL A CA 1
ATOM 645 C C . VAL A 1 83 ? -3.308 1.238 5.791 1.00 98.69 83 VAL A C 1
ATOM 647 O O . VAL A 1 83 ? -3.924 1.515 4.762 1.00 98.69 83 VAL A O 1
ATOM 650 N N . ILE A 1 84 ? -1.987 1.062 5.792 1.00 98.50 84 ILE A N 1
ATOM 651 C CA . ILE A 1 84 ? -1.166 1.157 4.575 1.00 98.50 84 ILE A CA 1
ATOM 652 C C . ILE A 1 84 ? -0.957 -0.218 3.946 1.00 98.50 84 ILE A C 1
ATOM 654 O O . ILE A 1 84 ? -0.850 -1.224 4.641 1.00 98.50 84 ILE A O 1
ATOM 658 N N . GLU A 1 85 ? -0.905 -0.259 2.621 1.00 96.56 85 GLU A N 1
ATOM 659 C CA . GLU A 1 85 ? -0.611 -1.434 1.804 1.00 96.56 85 GLU A CA 1
ATOM 660 C C . GLU A 1 85 ? 0.223 -1.008 0.588 1.00 96.56 85 GLU A C 1
ATOM 662 O O . GLU A 1 85 ? -0.127 -0.032 -0.069 1.00 96.56 85 GLU A O 1
ATOM 667 N N . ALA A 1 86 ? 1.293 -1.726 0.246 1.00 97.62 86 ALA A N 1
ATOM 668 C CA . ALA A 1 86 ? 2.170 -1.399 -0.877 1.00 97.62 86 ALA A CA 1
ATOM 669 C C . ALA A 1 86 ? 2.252 -2.514 -1.927 1.00 97.62 86 ALA A C 1
ATOM 671 O O . ALA A 1 86 ? 2.243 -3.710 -1.617 1.00 97.62 86 ALA A O 1
ATOM 672 N N . ALA A 1 87 ? 2.363 -2.105 -3.192 1.00 97.12 87 ALA A N 1
ATOM 673 C CA . ALA A 1 87 ? 2.456 -3.018 -4.325 1.00 97.12 87 ALA A CA 1
ATOM 674 C C . ALA A 1 87 ? 3.843 -3.660 -4.415 1.00 97.12 87 ALA A C 1
ATOM 676 O O . ALA A 1 87 ? 4.806 -2.972 -4.760 1.00 97.12 87 ALA A O 1
ATOM 677 N N . GLN A 1 88 ? 3.947 -4.977 -4.185 1.00 96.62 88 GLN A N 1
ATOM 678 C CA . GLN A 1 88 ? 5.264 -5.612 -4.257 1.00 96.62 88 GLN A CA 1
ATOM 679 C C . GLN A 1 88 ? 5.851 -5.551 -5.649 1.00 96.62 88 GLN A C 1
ATOM 681 O O . GLN A 1 88 ? 6.976 -5.116 -5.824 1.00 96.62 88 GLN A O 1
ATOM 686 N N . TYR A 1 89 ? 5.080 -5.990 -6.634 1.00 96.12 89 TYR A N 1
ATOM 687 C CA . TYR A 1 89 ? 5.500 -5.968 -8.019 1.00 96.12 89 TYR A CA 1
ATOM 688 C C . TYR A 1 89 ? 4.672 -4.927 -8.756 1.00 96.12 89 TYR A C 1
ATOM 690 O O . TYR A 1 89 ? 3.443 -4.924 -8.622 1.00 96.12 89 TYR A O 1
ATOM 698 N N . PRO A 1 90 ? 5.313 -4.045 -9.534 1.00 96.06 90 PRO A N 1
ATOM 699 C CA . PRO A 1 90 ? 4.585 -3.063 -10.306 1.00 96.06 90 PRO A CA 1
ATOM 700 C C . PRO A 1 90 ? 3.756 -3.769 -11.377 1.00 96.06 90 PRO A C 1
ATOM 702 O O . PRO A 1 90 ? 4.203 -4.727 -12.011 1.00 96.06 90 PRO A O 1
ATOM 705 N N . THR A 1 91 ? 2.551 -3.264 -11.604 1.00 97.00 91 THR A N 1
ATOM 706 C CA . THR A 1 91 ? 1.627 -3.747 -12.635 1.00 97.00 91 THR A CA 1
ATOM 707 C C . THR A 1 91 ? 0.914 -2.565 -13.280 1.00 97.00 91 THR A C 1
ATOM 709 O O . THR A 1 91 ? 0.934 -1.462 -12.726 1.00 97.00 91 THR A O 1
ATOM 712 N N . PRO A 1 92 ? 0.251 -2.745 -14.432 1.00 97.31 92 PRO A N 1
ATOM 713 C CA . PRO A 1 92 ? -0.776 -1.804 -14.853 1.00 97.31 92 PRO A CA 1
ATOM 714 C C . PRO A 1 92 ? -1.836 -1.697 -13.753 1.00 97.31 92 PRO A C 1
ATOM 716 O O . PRO A 1 92 ? -2.212 -2.706 -13.147 1.00 97.31 92 PRO A O 1
ATOM 719 N N . TYR A 1 93 ? -2.284 -0.478 -13.463 1.00 97.38 93 TYR A N 1
ATOM 720 C CA . TYR A 1 93 ? -3.370 -0.269 -12.503 1.00 97.38 93 TYR A CA 1
ATOM 721 C C . TYR A 1 93 ? -4.725 -0.631 -13.118 1.00 97.38 93 TYR A C 1
ATOM 723 O O . TYR A 1 93 ? -5.626 -1.099 -12.419 1.00 97.38 93 TYR A O 1
ATOM 731 N N . GLU A 1 94 ? -4.878 -0.455 -14.432 1.00 95.12 94 GLU A N 1
ATOM 732 C CA . GLU A 1 94 ? -6.043 -0.935 -15.166 1.00 95.12 94 GLU A CA 1
ATOM 733 C C . GLU A 1 94 ? -6.077 -2.474 -15.227 1.00 95.12 94 GLU A C 1
ATOM 735 O O . GLU A 1 94 ? -5.077 -3.159 -15.026 1.00 95.12 94 GLU A O 1
ATOM 740 N N . ASN A 1 95 ? -7.247 -3.044 -15.523 1.00 92.19 95 ASN A N 1
ATOM 741 C CA . ASN A 1 95 ? -7.420 -4.501 -15.626 1.00 92.19 95 ASN A CA 1
ATOM 742 C C . ASN A 1 95 ? -7.099 -5.069 -17.021 1.00 92.19 95 ASN A C 1
ATOM 744 O O . ASN A 1 95 ? -7.391 -6.233 -17.294 1.00 92.19 95 ASN A O 1
ATOM 748 N N . GLU A 1 96 ? -6.536 -4.257 -17.914 1.00 92.00 96 GLU A N 1
ATOM 749 C CA . GLU A 1 96 ? -6.136 -4.696 -19.248 1.00 92.00 96 GLU A CA 1
ATOM 750 C C . GLU A 1 96 ? -4.753 -5.352 -19.248 1.00 92.00 96 GLU A C 1
ATOM 752 O O . GLU A 1 96 ? -3.888 -5.058 -18.423 1.00 92.00 96 GLU A O 1
ATOM 757 N N . TYR A 1 97 ? -4.538 -6.248 -20.210 1.00 94.75 97 TYR A N 1
ATOM 758 C CA . TYR A 1 97 ? -3.209 -6.777 -20.471 1.00 94.75 97 TYR A CA 1
ATOM 759 C C . TYR A 1 97 ? -2.329 -5.686 -21.084 1.00 94.75 97 TYR A C 1
ATOM 761 O O . TYR A 1 97 ? -2.713 -5.050 -22.067 1.00 94.75 97 TYR A O 1
ATOM 769 N N . VAL A 1 98 ? -1.123 -5.530 -20.545 1.00 96.81 98 VAL A N 1
ATOM 770 C CA . VAL A 1 98 ? -0.099 -4.638 -21.085 1.00 96.81 98 VAL A CA 1
ATOM 771 C C . VAL A 1 98 ? 1.174 -5.454 -21.325 1.00 96.81 98 VAL A C 1
ATOM 773 O O . VAL A 1 98 ? 1.574 -6.215 -20.444 1.00 96.81 98 VAL A O 1
ATOM 776 N N . PRO A 1 99 ? 1.810 -5.339 -22.501 1.00 95.94 99 PRO A N 1
ATOM 777 C CA . PRO A 1 99 ? 3.072 -6.015 -22.778 1.00 95.94 99 PRO A CA 1
ATOM 778 C C . PRO A 1 99 ? 4.235 -5.414 -21.964 1.00 95.94 99 PRO A C 1
ATOM 780 O O . PRO A 1 99 ? 4.254 -4.216 -21.673 1.00 95.94 99 PRO A O 1
ATOM 783 N N . LEU A 1 100 ? 5.234 -6.238 -21.622 1.00 93.88 100 LEU A N 1
ATOM 784 C CA . LEU A 1 100 ? 6.393 -5.827 -20.809 1.00 93.88 100 LEU A CA 1
ATOM 785 C C . LEU A 1 100 ? 7.272 -4.776 -21.502 1.00 93.88 100 LEU A C 1
ATOM 787 O O . LEU A 1 100 ? 8.009 -4.054 -20.839 1.00 93.88 100 LEU A O 1
ATOM 791 N N . GLU A 1 101 ? 7.190 -4.650 -22.824 1.00 94.88 101 GLU A N 1
ATOM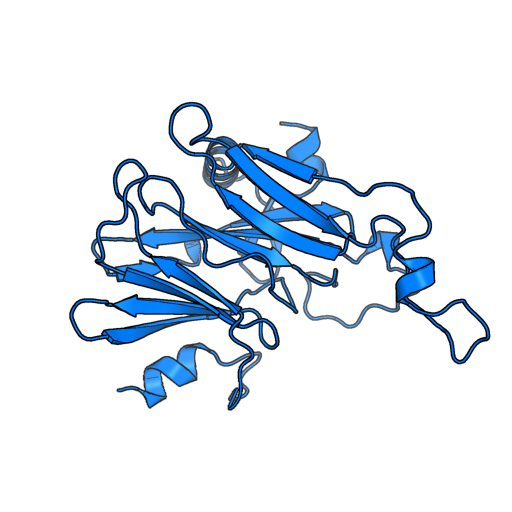 792 C CA . GLU A 1 101 ? 7.852 -3.595 -23.592 1.00 94.88 101 GLU A CA 1
ATOM 793 C C . GLU A 1 101 ? 7.388 -2.189 -23.177 1.00 94.88 101 GLU A C 1
ATOM 795 O O . GLU A 1 101 ? 8.115 -1.229 -23.405 1.00 94.88 101 GLU A O 1
ATOM 800 N N . LEU A 1 102 ? 6.214 -2.077 -22.540 1.00 96.94 102 LEU A N 1
ATOM 801 C CA . LEU A 1 102 ? 5.661 -0.833 -22.000 1.00 96.94 102 LEU A CA 1
ATOM 802 C C . LEU A 1 102 ? 5.836 -0.715 -20.474 1.00 96.94 102 LEU A C 1
ATOM 804 O O . LEU A 1 102 ? 5.082 0.007 -19.815 1.00 96.94 102 LEU A O 1
ATOM 808 N N . PHE A 1 103 ? 6.773 -1.464 -19.877 1.00 96.50 103 PHE A N 1
ATOM 809 C CA . PHE A 1 103 ? 6.944 -1.517 -18.422 1.00 96.50 103 PHE A CA 1
ATOM 810 C C . PHE A 1 103 ? 7.166 -0.131 -17.808 1.00 96.50 103 PHE A C 1
ATOM 812 O O . PHE A 1 103 ? 6.499 0.244 -16.847 1.00 96.50 103 PHE A O 1
ATOM 819 N N . ASN A 1 104 ? 8.053 0.679 -18.384 1.00 95.81 104 ASN A N 1
ATOM 820 C CA . ASN A 1 104 ? 8.341 2.008 -17.844 1.00 95.81 104 ASN A CA 1
ATOM 821 C C . ASN A 1 104 ? 7.153 2.971 -18.005 1.00 95.81 104 ASN A C 1
ATOM 823 O O . ASN A 1 104 ? 6.914 3.837 -17.161 1.00 95.81 104 ASN A O 1
ATOM 827 N N . GLU A 1 105 ? 6.386 2.811 -19.074 1.00 95.75 105 GLU A N 1
ATOM 828 C CA . GLU A 1 105 ? 5.319 3.711 -19.486 1.00 95.75 105 GLU A CA 1
ATOM 829 C C . GLU A 1 105 ? 4.019 3.426 -18.736 1.00 95.75 105 GLU A C 1
ATOM 831 O O . GLU A 1 105 ? 3.348 4.363 -18.304 1.00 95.75 105 GLU A O 1
ATOM 836 N N . ARG A 1 106 ? 3.672 2.147 -18.568 1.00 96.62 106 ARG A N 1
ATOM 837 C CA . ARG A 1 106 ? 2.334 1.705 -18.151 1.00 96.62 106 ARG A CA 1
ATOM 838 C C . ARG A 1 106 ? 2.287 0.997 -16.802 1.00 96.62 106 ARG A C 1
ATOM 840 O O . ARG A 1 106 ? 1.216 0.957 -16.205 1.00 96.62 106 ARG A O 1
ATOM 847 N N . TYR A 1 107 ? 3.395 0.446 -16.309 1.00 97.94 107 TYR A N 1
ATOM 848 C CA . TYR A 1 107 ? 3.400 -0.247 -15.021 1.00 97.94 107 TYR A CA 1
ATOM 849 C C . TYR A 1 107 ? 3.668 0.748 -13.901 1.00 97.94 107 TYR A C 1
ATOM 851 O O . TYR A 1 107 ? 4.430 1.701 -14.075 1.00 97.94 107 TYR A O 1
ATOM 859 N N . ARG A 1 108 ? 3.059 0.542 -12.737 1.00 97.81 108 ARG A N 1
ATOM 860 C CA . ARG A 1 108 ? 3.248 1.397 -11.564 1.00 97.81 108 ARG A CA 1
ATOM 861 C C . ARG A 1 108 ? 3.301 0.546 -10.303 1.00 97.81 108 ARG A C 1
ATOM 863 O O . ARG A 1 108 ? 2.588 -0.449 -10.195 1.00 97.81 108 ARG A O 1
ATOM 870 N N . GLY A 1 109 ? 4.170 0.934 -9.377 1.00 97.19 109 GLY A N 1
ATOM 871 C CA . GLY A 1 109 ? 4.045 0.553 -7.972 1.00 97.19 109 GLY A CA 1
ATOM 872 C C . GLY A 1 109 ? 3.274 1.640 -7.224 1.00 97.19 109 GLY A C 1
ATOM 873 O O . GLY A 1 109 ? 2.883 2.647 -7.817 1.00 97.19 109 GLY A O 1
ATOM 874 N N . GLY A 1 110 ? 3.107 1.496 -5.915 1.00 97.31 110 GLY A N 1
ATOM 875 C CA . GLY A 1 110 ? 2.490 2.536 -5.097 1.00 97.31 110 GLY A CA 1
ATOM 876 C C . GLY A 1 110 ? 2.107 2.055 -3.710 1.00 97.31 110 GLY A C 1
ATOM 877 O O . GLY A 1 110 ? 2.390 0.914 -3.342 1.00 97.31 110 GLY A O 1
ATOM 878 N N . MET A 1 111 ? 1.433 2.943 -2.980 1.00 98.31 111 MET A N 1
ATOM 879 C CA . MET A 1 111 ? 0.938 2.702 -1.628 1.00 98.31 111 MET A CA 1
ATOM 880 C C . MET A 1 111 ? -0.540 3.083 -1.548 1.00 98.31 111 MET A C 1
ATOM 882 O O . MET A 1 111 ? -0.904 4.224 -1.840 1.00 98.31 111 MET A O 1
ATOM 886 N N . THR A 1 112 ? -1.389 2.134 -1.172 1.00 98.62 112 THR A N 1
ATOM 887 C CA . THR A 1 112 ? -2.797 2.353 -0.847 1.00 98.62 112 THR A CA 1
ATOM 888 C C . THR A 1 112 ? -2.936 2.650 0.641 1.00 98.62 112 THR A C 1
ATOM 890 O O . THR A 1 112 ? -2.376 1.956 1.484 1.00 98.62 112 THR A O 1
ATOM 893 N N . TYR A 1 113 ? -3.706 3.687 0.950 1.00 98.75 113 TYR A N 1
ATOM 894 C CA . TYR A 1 113 ? -4.078 4.112 2.289 1.00 98.75 113 TYR A CA 1
ATOM 895 C C . TYR A 1 113 ? -5.570 3.833 2.458 1.00 98.75 113 TYR A C 1
ATOM 897 O O . TYR A 1 113 ? -6.423 4.537 1.909 1.00 98.75 113 TYR A O 1
ATOM 905 N N . TRP A 1 114 ? -5.878 2.788 3.216 1.00 98.81 114 TRP A N 1
ATOM 906 C CA . TRP A 1 114 ? -7.232 2.355 3.521 1.00 98.81 114 TRP A CA 1
ATOM 907 C C . TRP A 1 114 ? -7.771 3.112 4.725 1.00 98.81 114 TRP A C 1
ATOM 909 O O . TRP A 1 114 ? -7.265 2.934 5.829 1.00 98.81 114 TRP A O 1
ATOM 919 N N . HIS A 1 115 ? -8.784 3.953 4.536 1.00 98.69 115 HIS A N 1
ATOM 920 C CA . HIS A 1 115 ? -9.416 4.645 5.653 1.00 98.69 115 HIS A CA 1
ATOM 921 C C . HIS A 1 115 ? -10.178 3.648 6.525 1.00 98.69 115 HIS A C 1
ATOM 923 O O . HIS A 1 115 ? -10.977 2.867 6.007 1.00 98.69 115 HIS A O 1
ATOM 929 N N . PHE A 1 116 ? -9.960 3.693 7.837 1.00 98.81 116 PHE A N 1
ATOM 930 C CA . PHE A 1 116 ? -10.626 2.817 8.792 1.00 98.81 116 PHE A CA 1
ATOM 931 C C . PHE A 1 116 ? -11.631 3.597 9.647 1.00 98.81 116 PHE A C 1
ATOM 933 O O . PHE A 1 116 ? -11.261 4.500 10.399 1.00 98.81 116 PHE A O 1
ATOM 940 N N . ASP A 1 117 ? -12.913 3.230 9.560 1.00 98.44 117 ASP A N 1
ATOM 941 C CA . ASP A 1 117 ? -13.930 3.694 10.501 1.00 98.44 117 ASP A CA 1
ATOM 942 C C . ASP A 1 117 ? -13.921 2.785 11.728 1.00 98.44 117 ASP A C 1
ATOM 944 O O . ASP A 1 117 ? -14.550 1.724 11.787 1.00 98.44 117 ASP A O 1
ATOM 948 N N . ARG A 1 118 ? -13.220 3.261 12.750 1.00 96.44 118 ARG A N 1
ATOM 949 C CA . ARG A 1 118 ? -13.056 2.571 14.023 1.00 96.44 118 ARG A CA 1
ATOM 950 C C . ARG A 1 118 ? -14.365 2.285 14.760 1.00 96.44 118 ARG A C 1
ATOM 952 O O . ARG A 1 118 ? -14.431 1.311 15.506 1.00 96.44 118 ARG A O 1
ATOM 959 N N . LYS A 1 119 ? -15.400 3.114 14.582 1.00 96.06 119 LYS A N 1
ATOM 960 C CA . LYS A 1 119 ? -16.702 2.894 15.234 1.00 96.06 119 LYS A CA 1
ATOM 961 C C . LYS A 1 119 ? -17.457 1.746 14.582 1.00 96.06 119 LYS A C 1
ATOM 963 O O . LYS A 1 119 ? -18.171 1.028 15.272 1.00 96.06 119 LYS A O 1
ATOM 968 N N . GLN A 1 120 ? -17.320 1.607 13.267 1.00 97.25 120 GLN A N 1
ATOM 969 C CA . GLN A 1 120 ? -17.932 0.516 12.511 1.00 97.25 120 GLN A CA 1
ATOM 970 C C . GLN A 1 120 ? -17.072 -0.753 12.512 1.00 97.25 120 GLN A C 1
ATOM 972 O O . GLN A 1 120 ? -17.586 -1.824 12.198 1.00 97.25 120 GLN A O 1
ATOM 977 N N . GLY A 1 121 ? -15.782 -0.635 12.845 1.00 97.69 121 GLY A N 1
ATOM 978 C CA . GLY A 1 121 ? -14.824 -1.735 12.768 1.00 97.69 121 GLY A CA 1
ATOM 979 C C . GLY A 1 121 ? -14.555 -2.163 11.327 1.00 97.69 121 GLY A C 1
ATOM 980 O O . GLY A 1 121 ? -14.342 -3.343 11.063 1.00 97.69 121 GLY A O 1
ATOM 981 N N . GLN A 1 122 ? -14.628 -1.223 10.378 1.00 98.25 122 GLN A N 1
ATOM 982 C CA . GLN A 1 122 ? -14.527 -1.506 8.946 1.00 98.25 122 GLN A CA 1
ATOM 983 C C . GLN A 1 122 ? -13.689 -0.464 8.210 1.00 98.25 122 GLN A C 1
ATOM 985 O O . GLN A 1 122 ? -13.729 0.732 8.498 1.00 98.25 122 GLN A O 1
ATOM 990 N N . ILE A 1 123 ? -12.956 -0.930 7.206 1.00 98.75 123 ILE A N 1
ATOM 991 C CA . ILE A 1 123 ? -12.373 -0.097 6.162 1.00 98.75 123 ILE A CA 1
ATOM 992 C C . ILE A 1 123 ? -13.503 0.476 5.304 1.00 98.75 123 ILE A C 1
ATOM 994 O O . ILE A 1 123 ? -14.465 -0.227 4.982 1.00 98.75 123 ILE A O 1
ATOM 998 N N . VAL A 1 124 ? -13.346 1.738 4.904 1.00 98.56 124 VAL A N 1
ATOM 999 C CA . VAL A 1 124 ? -14.247 2.480 4.016 1.00 98.56 124 VAL A CA 1
ATOM 1000 C C . VAL A 1 124 ? -13.550 2.674 2.659 1.00 98.56 124 VAL A C 1
ATOM 1002 O O . VAL A 1 124 ? -12.775 3.628 2.497 1.00 98.56 124 VAL A O 1
ATOM 1005 N N . PRO A 1 125 ? -13.769 1.785 1.667 1.00 98.06 125 PRO A N 1
ATOM 1006 C CA . PRO A 1 125 ? -13.064 1.829 0.383 1.00 98.06 125 PRO A CA 1
ATOM 1007 C C . PRO A 1 125 ? -13.226 3.152 -0.373 1.00 98.06 125 PRO A C 1
ATOM 1009 O O . PRO A 1 125 ? -12.298 3.599 -1.041 1.00 98.06 125 PRO A O 1
ATOM 1012 N N . GLU A 1 126 ? -14.377 3.809 -0.241 1.00 97.50 126 GLU A N 1
ATOM 1013 C CA . GLU A 1 126 ? -14.703 5.065 -0.923 1.00 97.50 126 GLU A CA 1
ATOM 1014 C C . GLU A 1 126 ? -13.967 6.277 -0.336 1.00 97.50 126 GLU A C 1
ATOM 1016 O O . GLU A 1 126 ? -13.839 7.298 -1.007 1.00 97.50 126 GLU A O 1
ATOM 1021 N N . ALA A 1 127 ? -13.486 6.170 0.905 1.00 97.94 127 ALA A N 1
ATOM 1022 C CA . ALA A 1 127 ? -12.653 7.175 1.565 1.00 97.94 127 ALA A CA 1
ATOM 1023 C C . ALA A 1 127 ? -11.153 6.824 1.505 1.00 97.94 127 ALA A C 1
ATOM 1025 O O . ALA A 1 127 ? -10.328 7.516 2.100 1.00 97.94 127 ALA A O 1
ATOM 1026 N N . SER A 1 128 ? -10.809 5.742 0.806 1.00 98.69 128 SER A N 1
ATOM 1027 C CA . SER A 1 128 ? -9.449 5.230 0.662 1.00 98.69 128 SER A CA 1
ATOM 1028 C C . SER A 1 128 ? -8.842 5.665 -0.670 1.00 98.69 128 SER A C 1
ATOM 1030 O O . SER A 1 128 ? -9.557 5.888 -1.648 1.00 98.69 128 SER A O 1
ATOM 1032 N N . PHE A 1 129 ? -7.517 5.759 -0.734 1.00 98.88 129 PHE A N 1
ATOM 1033 C CA . PHE A 1 129 ? -6.818 6.245 -1.926 1.00 98.88 129 PHE A CA 1
ATOM 1034 C C . PHE A 1 129 ? -5.450 5.593 -2.103 1.00 98.88 129 PHE A C 1
ATOM 1036 O O . PHE A 1 129 ? -4.893 5.023 -1.171 1.00 98.88 129 PHE A O 1
ATOM 1043 N N . THR A 1 130 ? -4.875 5.728 -3.294 1.00 98.75 130 THR A N 1
ATOM 1044 C CA . THR A 1 130 ? -3.529 5.252 -3.623 1.00 98.75 130 THR A CA 1
ATOM 1045 C C . THR A 1 130 ? -2.628 6.402 -4.046 1.00 98.75 130 THR A C 1
ATOM 1047 O O . THR A 1 130 ? -3.017 7.241 -4.856 1.00 98.75 130 THR A O 1
ATOM 1050 N N . VAL A 1 131 ? -1.395 6.416 -3.547 1.00 98.50 131 VAL A N 1
ATOM 1051 C CA . VAL A 1 131 ? -0.312 7.261 -4.058 1.00 98.50 131 VAL A CA 1
ATOM 1052 C C . VAL A 1 131 ? 0.504 6.444 -5.052 1.00 98.50 131 VAL A C 1
ATOM 1054 O O . VAL A 1 131 ? 1.057 5.396 -4.716 1.00 98.50 131 VAL A O 1
ATOM 1057 N N . MET A 1 132 ? 0.542 6.904 -6.301 1.00 98.44 132 MET A N 1
ATOM 1058 C CA . MET A 1 132 ? 1.259 6.240 -7.384 1.00 98.44 132 MET A CA 1
ATOM 1059 C C . MET A 1 132 ? 2.770 6.452 -7.253 1.00 98.44 132 MET A C 1
ATOM 1061 O O . MET A 1 132 ? 3.236 7.574 -7.070 1.00 98.44 132 MET A O 1
ATOM 1065 N N . ALA A 1 133 ? 3.534 5.379 -7.433 1.00 96.94 133 ALA A N 1
ATOM 1066 C CA . ALA A 1 133 ? 4.984 5.406 -7.534 1.00 96.94 133 ALA A CA 1
ATOM 1067 C C . ALA A 1 133 ? 5.436 4.980 -8.945 1.00 96.94 133 ALA A C 1
ATOM 1069 O O . ALA A 1 133 ? 4.669 4.368 -9.700 1.00 96.94 133 ALA A O 1
ATOM 1070 N N . PRO A 1 134 ? 6.693 5.274 -9.334 1.00 96.62 134 PRO A N 1
ATOM 1071 C CA . PRO A 1 134 ? 7.300 4.653 -10.509 1.00 96.62 134 PRO A CA 1
ATOM 1072 C C . PRO A 1 134 ? 7.233 3.113 -10.426 1.00 96.62 134 PRO A C 1
ATOM 1074 O O . PRO A 1 134 ? 6.964 2.575 -9.350 1.00 96.62 134 PRO A O 1
ATOM 1077 N N . PRO A 1 135 ? 7.484 2.380 -11.527 1.00 96.75 135 PRO A N 1
ATOM 1078 C CA . PRO A 1 135 ? 7.443 0.914 -11.545 1.00 96.75 135 PRO A CA 1
ATOM 1079 C C . PRO A 1 135 ? 8.644 0.274 -10.830 1.00 96.75 135 PRO A C 1
ATOM 1081 O O . PRO A 1 135 ? 9.421 -0.471 -11.419 1.00 96.75 135 PRO A O 1
ATOM 1084 N N . TYR A 1 136 ? 8.815 0.602 -9.557 1.00 95.88 136 TYR A N 1
ATOM 1085 C CA . TYR A 1 136 ? 9.708 -0.076 -8.633 1.00 95.88 136 TYR A CA 1
ATOM 1086 C C . TYR A 1 136 ? 8.940 -1.176 -7.913 1.00 95.88 136 TYR A C 1
ATOM 1088 O O . TYR A 1 136 ? 7.713 -1.099 -7.791 1.00 95.88 136 TYR A O 1
ATOM 1096 N N . SER A 1 137 ? 9.669 -2.180 -7.434 1.00 96.31 137 SER A N 1
ATOM 1097 C CA . SER A 1 137 ? 9.079 -3.166 -6.540 1.00 96.31 137 SER A CA 1
ATOM 1098 C C . SER A 1 137 ? 9.086 -2.590 -5.127 1.00 96.3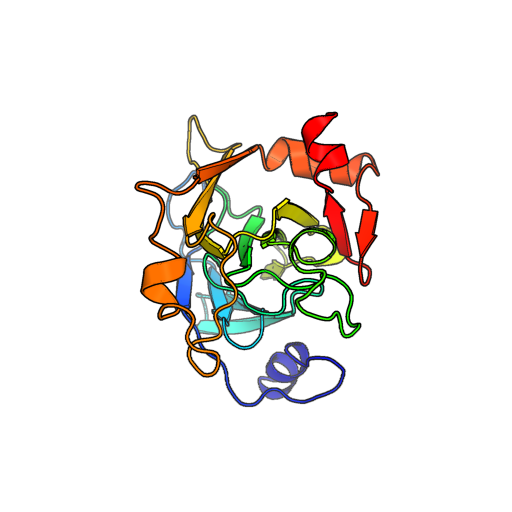1 137 SER A C 1
ATOM 1100 O O . SER A 1 137 ? 10.137 -2.155 -4.665 1.00 96.31 137 SER A O 1
ATOM 1102 N N . GLN A 1 138 ? 7.934 -2.505 -4.463 1.00 96.88 138 GLN A N 1
ATOM 1103 C CA . GLN A 1 138 ? 7.870 -2.008 -3.084 1.00 96.88 138 GLN A CA 1
ATOM 1104 C C . GLN A 1 138 ? 8.026 -3.166 -2.110 1.00 96.88 138 GLN A C 1
ATOM 1106 O O . GLN A 1 138 ? 7.601 -4.279 -2.397 1.00 96.88 138 GLN A O 1
ATOM 1111 N N . ASP A 1 139 ? 8.639 -2.931 -0.963 1.00 94.69 139 ASP A N 1
ATOM 1112 C CA . ASP A 1 139 ? 8.781 -3.957 0.061 1.00 94.69 139 ASP A CA 1
ATOM 1113 C C . ASP A 1 139 ? 7.957 -3.605 1.286 1.00 94.69 139 ASP A C 1
ATOM 1115 O O . ASP A 1 139 ? 6.750 -3.744 1.190 1.00 94.69 139 ASP A O 1
ATOM 1119 N N . LEU A 1 140 ? 8.560 -3.172 2.391 1.00 96.38 140 LEU A N 1
ATOM 1120 C CA . LEU A 1 140 ? 7.915 -2.885 3.666 1.00 96.38 140 LEU A CA 1
ATOM 1121 C C . LEU A 1 140 ? 7.475 -1.424 3.756 1.00 96.38 140 LEU A C 1
ATOM 1123 O O . LEU A 1 140 ? 8.148 -0.508 3.280 1.00 96.38 140 LEU A O 1
ATOM 1127 N N . SER A 1 141 ? 6.350 -1.218 4.432 1.00 97.44 141 SER A N 1
ATOM 1128 C CA . SER A 1 141 ? 5.790 0.099 4.713 1.00 97.44 141 SER A CA 1
ATOM 1129 C C . SER A 1 141 ? 5.633 0.297 6.211 1.00 97.44 141 SER A C 1
ATOM 1131 O O . SER A 1 141 ? 5.462 -0.677 6.929 1.00 97.44 141 SER A O 1
ATOM 1133 N N . ASP A 1 142 ? 5.636 1.540 6.679 1.00 97.12 142 ASP A N 1
ATOM 1134 C CA . ASP A 1 142 ? 5.142 1.879 8.014 1.00 97.12 142 ASP A CA 1
ATOM 1135 C C . ASP A 1 142 ? 4.719 3.352 8.079 1.00 97.12 142 ASP A C 1
ATOM 1137 O O . ASP A 1 142 ? 5.145 4.185 7.267 1.00 97.12 142 ASP A O 1
ATOM 1141 N N . PHE A 1 143 ? 3.884 3.686 9.055 1.00 98.06 143 PHE A N 1
ATOM 1142 C CA . PHE A 1 143 ? 3.590 5.064 9.411 1.00 98.06 143 PHE A CA 1
ATOM 1143 C C . PHE A 1 143 ? 4.609 5.581 10.423 1.00 98.06 143 PHE A C 1
ATOM 1145 O O . PHE A 1 143 ? 4.998 4.893 11.363 1.00 98.06 143 PHE A O 1
ATOM 1152 N N . GLY A 1 144 ? 4.997 6.844 10.272 1.00 97.19 144 GLY A N 1
ATOM 1153 C CA . GLY A 1 144 ? 5.640 7.563 11.360 1.00 97.19 144 GLY A CA 1
ATOM 1154 C C . GLY A 1 144 ? 4.693 7.725 12.552 1.00 97.19 144 GLY A C 1
ATOM 1155 O O . GLY A 1 144 ? 3.472 7.606 12.425 1.00 97.19 144 GLY A O 1
ATOM 1156 N N . LYS A 1 145 ? 5.267 8.019 13.717 1.00 95.31 145 LYS A N 1
ATOM 1157 C CA . LYS A 1 145 ? 4.555 8.240 14.984 1.00 95.31 145 LYS A CA 1
ATOM 1158 C C . LYS A 1 145 ? 5.093 9.505 15.648 1.00 95.31 145 LYS A C 1
ATOM 1160 O O . LYS A 1 145 ? 6.213 9.938 15.351 1.00 95.31 145 LYS A O 1
ATOM 1165 N N . GLY A 1 146 ? 4.316 10.114 16.536 1.00 95.38 146 GLY A N 1
ATOM 1166 C CA . GLY A 1 146 ? 4.676 11.349 17.220 1.00 95.38 146 GLY A CA 1
ATOM 1167 C C . GLY A 1 146 ? 5.101 12.445 16.229 1.00 95.38 146 GLY A C 1
ATOM 1168 O O . GLY A 1 146 ? 4.314 12.814 15.358 1.00 95.38 146 GLY A O 1
ATOM 1169 N N . PRO A 1 147 ? 6.349 12.959 16.287 1.00 96.38 147 PRO A N 1
ATOM 1170 C CA . PRO A 1 147 ? 6.816 14.018 15.385 1.00 96.38 147 PRO A CA 1
ATOM 1171 C C . PRO A 1 147 ? 6.728 13.693 13.885 1.00 96.38 147 PRO A C 1
ATOM 1173 O O . PRO A 1 147 ? 6.757 14.611 13.067 1.00 96.38 147 PRO A O 1
ATOM 1176 N N . SER A 1 148 ? 6.655 12.411 13.510 1.00 97.25 148 SER A N 1
ATOM 1177 C CA . SER A 1 148 ? 6.533 11.967 12.119 1.00 97.25 148 SER A CA 1
ATOM 1178 C C . SER A 1 148 ? 5.159 11.383 11.776 1.00 97.25 148 SER A C 1
ATOM 1180 O O . SER A 1 148 ? 5.027 10.793 10.708 1.00 97.25 148 SER A O 1
ATOM 1182 N N . ALA A 1 149 ? 4.135 11.572 12.619 1.00 97.31 149 ALA A N 1
ATOM 1183 C CA . ALA A 1 149 ? 2.801 10.979 12.446 1.00 97.31 149 ALA A CA 1
ATOM 1184 C C . ALA A 1 149 ? 2.134 11.284 11.092 1.00 97.31 149 ALA A C 1
ATOM 1186 O O . ALA A 1 149 ? 1.318 10.501 10.608 1.00 97.31 149 ALA A O 1
ATOM 1187 N N . ASP A 1 150 ? 2.505 12.391 10.447 1.00 97.69 150 ASP A N 1
ATOM 1188 C CA . ASP A 1 150 ? 1.964 12.801 9.145 1.00 97.69 150 ASP A CA 1
ATOM 1189 C C . ASP A 1 150 ? 2.662 12.128 7.953 1.00 97.69 150 ASP A C 1
ATOM 1191 O O . ASP A 1 150 ? 2.256 12.307 6.803 1.00 97.69 150 ASP A O 1
ATOM 1195 N N . TRP A 1 151 ? 3.711 11.349 8.217 1.00 98.50 151 TRP A N 1
ATOM 1196 C CA . TRP A 1 151 ? 4.555 10.711 7.217 1.00 98.50 151 TRP A CA 1
ATOM 1197 C C . TRP A 1 151 ? 4.384 9.199 7.223 1.00 98.50 151 TRP A C 1
ATOM 1199 O O . TRP A 1 151 ? 4.075 8.573 8.232 1.00 98.50 151 TRP A O 1
ATOM 1209 N N . SER A 1 152 ? 4.593 8.610 6.058 1.00 98.12 152 SER A N 1
ATOM 1210 C CA . SER A 1 152 ? 4.691 7.171 5.860 1.00 98.12 152 SER A CA 1
ATOM 1211 C C . SER A 1 152 ? 5.940 6.876 5.048 1.00 98.12 152 SER A C 1
ATOM 1213 O O . SER A 1 152 ? 6.385 7.704 4.246 1.00 98.12 152 SER A O 1
ATOM 1215 N N . PHE A 1 153 ? 6.507 5.707 5.289 1.00 98.25 153 PHE A N 1
ATOM 1216 C CA . PHE A 1 153 ? 7.773 5.265 4.734 1.00 98.25 153 PHE A CA 1
ATOM 1217 C C . PHE A 1 153 ? 7.529 3.953 4.010 1.00 98.25 153 PHE A C 1
ATOM 1219 O O . PHE A 1 153 ? 6.783 3.110 4.499 1.00 98.25 153 PHE A O 1
ATOM 1226 N N . THR A 1 154 ? 8.092 3.778 2.822 1.00 98.38 154 THR A N 1
ATOM 1227 C CA . THR A 1 154 ? 7.994 2.518 2.075 1.00 98.38 154 THR A CA 1
ATOM 1228 C C . THR A 1 154 ? 9.280 2.288 1.310 1.00 98.38 154 THR A C 1
ATOM 1230 O O . THR A 1 154 ? 9.644 3.114 0.471 1.00 98.38 154 THR A O 1
ATOM 1233 N N . ASN A 1 155 ? 10.015 1.222 1.623 1.00 97.19 155 ASN A N 1
ATOM 1234 C CA . ASN A 1 155 ? 11.233 0.912 0.880 1.00 97.19 155 ASN A CA 1
ATOM 1235 C C . ASN A 1 155 ? 10.892 0.233 -0.444 1.00 97.19 155 ASN A C 1
ATOM 1237 O O . ASN A 1 155 ? 9.857 -0.412 -0.591 1.00 97.19 155 ASN A O 1
ATOM 1241 N N . SER A 1 156 ? 11.801 0.376 -1.398 1.00 96.62 156 SER A N 1
ATOM 1242 C CA . SER A 1 156 ? 11.758 -0.332 -2.667 1.00 96.62 156 SER A CA 1
ATOM 1243 C C . SER A 1 156 ? 12.925 -1.303 -2.776 1.00 96.62 156 SER A C 1
ATOM 1245 O O . SER A 1 156 ? 13.962 -1.122 -2.139 1.00 96.62 156 SER A O 1
ATOM 1247 N N . PHE A 1 157 ? 12.736 -2.318 -3.606 1.00 94.75 157 PHE A N 1
ATOM 1248 C CA . PHE A 1 157 ? 13.788 -3.151 -4.161 1.00 94.75 157 PHE A CA 1
ATOM 1249 C C . PHE A 1 157 ? 13.640 -3.168 -5.684 1.00 94.75 157 PHE A C 1
ATOM 1251 O O . PHE A 1 157 ? 12.571 -2.870 -6.229 1.00 94.75 157 PHE A O 1
ATOM 1258 N N . CYS A 1 158 ? 14.701 -3.515 -6.404 1.00 96.25 158 CYS A N 1
ATOM 1259 C CA . CYS A 1 158 ? 14.668 -3.562 -7.864 1.00 96.25 158 CYS A CA 1
ATOM 1260 C C . CYS A 1 158 ? 14.313 -2.203 -8.509 1.00 96.25 158 CYS A C 1
ATOM 1262 O O . CYS A 1 158 ? 13.507 -2.121 -9.449 1.00 96.25 158 CYS A O 1
ATOM 1264 N N . SER A 1 159 ? 14.892 -1.099 -8.022 1.00 96.44 159 SER A N 1
ATOM 1265 C CA . SER A 1 159 ? 14.725 0.225 -8.642 1.00 96.44 159 SER A CA 1
ATOM 1266 C C . SER A 1 159 ? 15.347 0.316 -10.045 1.00 96.44 159 SER A C 1
ATOM 1268 O O . SER A 1 159 ? 15.163 1.300 -10.771 1.00 96.44 159 SER A O 1
ATOM 1270 N N . GLU A 1 160 ? 16.116 -0.695 -10.437 1.00 96.31 160 GLU A N 1
ATOM 1271 C CA . GLU A 1 160 ? 16.601 -0.992 -11.782 1.00 96.31 160 GLU A CA 1
ATOM 1272 C C . GLU A 1 160 ? 15.475 -1.286 -12.762 1.00 96.31 160 GLU A C 1
ATOM 1274 O O . GLU A 1 160 ? 15.702 -1.176 -13.967 1.00 96.31 160 GLU A O 1
ATOM 1279 N N . ARG A 1 161 ? 14.274 -1.627 -12.265 1.00 95.56 161 ARG A N 1
ATOM 1280 C CA . ARG A 1 161 ? 13.106 -1.961 -13.093 1.00 95.56 161 ARG A CA 1
ATOM 1281 C C . ARG A 1 161 ? 13.374 -3.189 -13.964 1.00 95.56 161 ARG A C 1
ATOM 1283 O O . ARG A 1 161 ? 12.984 -3.254 -15.132 1.00 95.56 161 ARG A O 1
ATOM 1290 N N . TYR A 1 162 ? 14.102 -4.154 -13.408 1.00 94.88 162 TYR A N 1
ATOM 1291 C CA . TYR A 1 162 ? 14.461 -5.372 -14.111 1.00 94.88 162 TYR A CA 1
ATOM 1292 C C . TYR A 1 162 ? 13.263 -6.323 -14.188 1.00 94.88 162 TYR A C 1
ATOM 1294 O O . TYR A 1 162 ? 12.593 -6.582 -13.197 1.00 94.88 162 TYR A O 1
ATOM 1302 N N . VAL A 1 163 ? 12.998 -6.861 -15.381 1.00 93.25 163 VAL A N 1
ATOM 1303 C CA . VAL A 1 163 ? 11.827 -7.720 -15.663 1.00 93.25 163 VAL A CA 1
ATOM 1304 C C . VAL A 1 163 ? 12.207 -9.169 -15.988 1.00 93.25 163 VAL A C 1
ATOM 1306 O O . VAL A 1 163 ? 11.385 -9.944 -16.471 1.00 93.25 163 VAL A O 1
ATOM 1309 N N . GLY A 1 164 ? 13.468 -9.552 -15.766 1.00 92.75 164 GLY A N 1
ATOM 1310 C CA . GLY A 1 164 ? 13.949 -10.906 -16.035 1.00 92.75 164 GLY A CA 1
ATOM 1311 C C . GLY A 1 164 ? 14.186 -11.221 -17.517 1.00 92.75 164 GLY A C 1
ATOM 1312 O O . GLY A 1 164 ? 14.368 -10.340 -18.361 1.00 92.75 164 GLY A O 1
ATOM 1313 N N . GLY A 1 165 ? 14.212 -12.519 -17.825 1.00 91.94 165 GLY A N 1
ATOM 1314 C CA . GLY A 1 165 ? 14.520 -13.063 -19.153 1.00 91.94 165 GLY A CA 1
ATOM 1315 C C . GLY A 1 165 ? 15.726 -14.003 -19.169 1.00 91.94 165 GLY A C 1
ATOM 1316 O O . GLY A 1 165 ? 16.480 -14.003 -20.142 1.00 91.94 165 GLY A O 1
ATOM 1317 N N . ILE A 1 166 ? 15.901 -14.793 -18.104 1.00 92.50 166 ILE A N 1
ATOM 1318 C CA . ILE A 1 166 ? 16.994 -15.767 -17.971 1.00 92.50 166 ILE A CA 1
ATOM 1319 C C . ILE A 1 166 ? 17.002 -16.792 -19.116 1.00 92.50 166 ILE A C 1
ATOM 1321 O O . ILE A 1 166 ? 18.045 -17.049 -19.705 1.00 92.50 166 ILE A O 1
ATOM 1325 N N . GLU A 1 167 ? 15.820 -17.236 -19.554 1.00 91.50 167 GLU A N 1
ATOM 1326 C CA . GLU A 1 167 ? 15.632 -18.126 -20.714 1.00 91.50 167 GLU A CA 1
ATOM 1327 C C . GLU A 1 167 ? 16.081 -17.504 -22.049 1.00 91.50 167 GLU A C 1
ATOM 1329 O O . GLU A 1 167 ? 16.246 -18.194 -23.051 1.00 91.50 167 GLU A O 1
ATOM 1334 N N . ARG A 1 168 ? 16.278 -16.180 -22.083 1.00 91.44 168 ARG A N 1
ATOM 1335 C CA . ARG A 1 168 ? 16.805 -15.434 -23.237 1.00 91.44 168 ARG A CA 1
ATOM 1336 C C . ARG A 1 168 ? 18.270 -15.024 -23.038 1.00 91.44 168 ARG A C 1
ATOM 1338 O O . ARG A 1 168 ? 18.755 -14.150 -23.749 1.00 91.44 168 ARG A O 1
ATOM 1345 N N . GLY A 1 169 ? 18.962 -15.615 -22.060 1.00 93.94 169 GLY A N 1
ATOM 1346 C CA . GLY A 1 169 ? 20.370 -15.350 -21.754 1.00 93.94 169 GLY A CA 1
ATOM 1347 C C . GLY A 1 169 ? 20.628 -14.078 -20.942 1.00 93.94 169 GLY A C 1
ATOM 1348 O O . GLY A 1 169 ? 21.778 -13.658 -20.827 1.00 93.94 169 GLY A O 1
ATOM 1349 N N . ARG A 1 170 ? 19.589 -13.437 -20.386 1.00 94.25 170 ARG A N 1
ATOM 1350 C CA . ARG A 1 170 ? 19.771 -12.301 -19.468 1.00 94.25 170 ARG A CA 1
ATOM 1351 C C . ARG A 1 170 ? 20.172 -12.798 -18.066 1.00 94.25 170 ARG A C 1
ATOM 1353 O O . ARG A 1 170 ? 19.923 -13.962 -17.753 1.00 94.25 170 ARG A O 1
ATOM 1360 N N . PRO A 1 171 ? 20.757 -11.945 -17.202 1.00 94.44 171 PRO A N 1
ATOM 1361 C CA . PRO A 1 171 ? 21.050 -12.319 -15.819 1.00 94.44 171 PRO A CA 1
ATOM 1362 C C . PRO A 1 171 ? 19.823 -12.864 -15.059 1.00 94.44 171 PRO A C 1
ATOM 1364 O O . PRO A 1 171 ? 18.686 -12.503 -15.400 1.00 94.44 171 PRO A O 1
ATOM 1367 N N . PRO A 1 172 ? 20.032 -13.681 -14.006 1.00 95.31 172 PRO A N 1
ATOM 1368 C CA . PRO A 1 172 ? 18.982 -14.030 -13.051 1.00 95.31 172 PRO A CA 1
ATOM 1369 C C . PRO A 1 172 ? 18.263 -12.791 -12.513 1.00 95.31 172 PRO A C 1
ATOM 1371 O O . PRO A 1 172 ? 18.817 -11.688 -12.526 1.00 95.31 172 PRO A O 1
ATOM 1374 N N . PHE A 1 173 ? 17.022 -12.968 -12.059 1.00 93.06 173 PHE A N 1
ATOM 1375 C CA . PHE A 1 173 ? 16.186 -11.852 -11.616 1.00 93.06 173 PHE A CA 1
ATOM 1376 C C . PHE A 1 173 ? 16.848 -11.065 -10.484 1.00 93.06 173 PHE A C 1
ATOM 1378 O O . PHE A 1 173 ? 16.936 -9.843 -10.559 1.00 93.06 173 PHE A O 1
ATOM 1385 N N . GLU A 1 174 ? 17.407 -11.780 -9.512 1.00 92.88 174 GLU A N 1
ATOM 1386 C CA . GLU A 1 174 ? 18.089 -11.233 -8.345 1.00 92.88 174 GLU A CA 1
ATOM 1387 C C . GLU A 1 174 ? 19.270 -10.360 -8.766 1.00 92.88 174 GLU A C 1
ATOM 1389 O O . GLU A 1 174 ? 19.340 -9.205 -8.373 1.00 92.88 174 GLU A O 1
ATOM 1394 N N . ALA A 1 175 ? 20.136 -10.872 -9.647 1.00 95.44 175 ALA A N 1
ATOM 1395 C CA . ALA A 1 175 ? 21.306 -10.137 -10.125 1.00 95.44 175 ALA A CA 1
ATOM 1396 C C . ALA A 1 175 ? 20.930 -8.868 -10.908 1.00 95.44 175 ALA A C 1
ATOM 1398 O O . ALA A 1 175 ? 21.652 -7.875 -10.861 1.00 95.44 175 ALA A O 1
ATOM 1399 N N . GLY A 1 176 ? 19.817 -8.891 -11.647 1.00 95.62 176 GLY A N 1
ATOM 1400 C CA . GLY A 1 176 ? 19.334 -7.713 -12.367 1.00 95.62 176 GLY A CA 1
ATOM 1401 C C . GLY A 1 176 ? 18.666 -6.670 -11.464 1.00 95.62 176 GLY A C 1
ATOM 1402 O O . GLY A 1 176 ? 18.776 -5.480 -11.743 1.00 95.62 176 GLY A O 1
ATOM 1403 N N . CYS A 1 177 ? 18.001 -7.110 -10.394 1.00 96.06 177 CYS A N 1
ATOM 1404 C CA . CYS A 1 177 ? 17.370 -6.259 -9.380 1.00 96.06 177 CYS A CA 1
ATOM 1405 C C . CYS A 1 177 ? 18.322 -5.788 -8.268 1.00 96.06 177 CYS A C 1
ATOM 1407 O O . CYS A 1 177 ? 17.875 -5.119 -7.345 1.00 96.06 177 CYS A O 1
ATOM 1409 N N . SER A 1 178 ? 19.592 -6.190 -8.317 1.00 95.75 178 SER A N 1
ATOM 1410 C CA . SER A 1 178 ? 20.632 -5.804 -7.359 1.00 95.75 178 SER A CA 1
ATOM 1411 C C . SER A 1 178 ? 21.867 -5.243 -8.074 1.00 95.75 178 SER A C 1
ATOM 1413 O O . SER A 1 178 ? 23.000 -5.477 -7.652 1.00 95.75 178 SER A O 1
ATOM 1415 N N . ALA A 1 179 ? 21.670 -4.612 -9.233 1.00 96.12 179 ALA A N 1
ATOM 1416 C CA . ALA A 1 179 ? 22.761 -4.070 -10.038 1.00 96.12 179 ALA A CA 1
ATOM 1417 C C . ALA A 1 179 ? 23.190 -2.670 -9.568 1.00 96.12 179 ALA A C 1
ATOM 1419 O O . ALA A 1 179 ? 24.292 -2.229 -9.894 1.00 96.12 179 ALA A O 1
ATOM 1420 N N . LYS A 1 180 ? 22.331 -1.965 -8.828 1.00 96.00 180 LYS A N 1
ATOM 1421 C CA . LYS A 1 180 ? 22.665 -0.743 -8.096 1.00 96.00 180 LYS A CA 1
ATOM 1422 C C . LYS A 1 180 ? 23.075 -1.084 -6.666 1.00 96.00 180 LYS A C 1
ATOM 1424 O O . LYS A 1 180 ? 22.568 -2.028 -6.073 1.00 96.00 180 LYS A O 1
ATOM 1429 N N . ASP A 1 181 ? 23.936 -0.246 -6.093 1.00 96.56 181 ASP A N 1
ATOM 1430 C CA . ASP A 1 181 ? 24.380 -0.395 -4.700 1.00 96.56 181 ASP A CA 1
ATOM 1431 C C . ASP A 1 181 ? 23.256 -0.119 -3.688 1.00 96.56 181 ASP A C 1
ATOM 1433 O O . ASP A 1 181 ? 23.282 -0.632 -2.570 1.00 96.56 181 ASP A O 1
ATOM 1437 N N . THR A 1 182 ? 22.284 0.721 -4.060 1.00 96.62 182 THR A N 1
ATOM 1438 C CA . THR A 1 182 ? 21.152 1.105 -3.213 1.00 96.62 182 THR A CA 1
ATOM 1439 C C . THR A 1 182 ? 19.876 1.329 -4.023 1.00 96.62 182 THR A C 1
ATOM 1441 O O . THR A 1 182 ? 19.906 1.718 -5.194 1.00 96.62 182 THR A O 1
ATOM 1444 N N . ASP A 1 183 ? 18.746 1.140 -3.344 1.00 97.19 183 ASP A N 1
ATOM 1445 C CA . ASP A 1 183 ? 17.404 1.461 -3.823 1.00 97.19 183 ASP A CA 1
ATOM 1446 C C . ASP A 1 183 ? 16.842 2.713 -3.124 1.00 97.19 183 ASP A C 1
ATOM 1448 O O . ASP A 1 183 ? 17.555 3.456 -2.443 1.00 97.19 183 ASP A O 1
ATOM 1452 N N . PHE A 1 184 ? 15.550 2.983 -3.319 1.00 96.12 184 PHE A N 1
ATOM 1453 C CA . PHE A 1 184 ? 14.885 4.173 -2.800 1.00 96.12 184 PHE A CA 1
ATOM 1454 C C . PHE A 1 184 ? 13.996 3.874 -1.592 1.00 96.12 184 PHE A C 1
ATOM 1456 O O . PHE A 1 184 ? 13.377 2.813 -1.495 1.00 96.12 184 PHE A O 1
ATOM 1463 N N . LEU A 1 185 ? 13.873 4.871 -0.716 1.00 97.50 185 LEU A N 1
ATOM 1464 C CA . LEU A 1 185 ? 12.839 4.953 0.309 1.00 97.50 185 LEU A CA 1
ATOM 1465 C C . LEU A 1 185 ? 11.821 6.014 -0.116 1.00 97.50 185 LEU A C 1
ATOM 1467 O O . LEU A 1 185 ? 12.158 7.191 -0.255 1.00 97.50 185 LEU A O 1
ATOM 1471 N N . HIS A 1 186 ? 10.577 5.604 -0.321 1.00 96.25 186 HIS A N 1
ATOM 1472 C CA . HIS A 1 186 ? 9.464 6.512 -0.541 1.00 96.25 186 HIS A CA 1
ATOM 1473 C C . HIS A 1 186 ? 9.038 7.111 0.797 1.00 96.25 186 HIS A C 1
ATOM 1475 O O . HIS A 1 186 ? 8.711 6.382 1.730 1.00 96.25 186 HIS A O 1
ATOM 1481 N N . VAL A 1 187 ? 9.040 8.441 0.882 1.00 97.69 187 VAL A N 1
ATOM 1482 C CA . VAL A 1 187 ? 8.608 9.192 2.064 1.00 97.69 187 VAL A CA 1
ATOM 1483 C C . VAL A 1 187 ? 7.425 10.055 1.655 1.00 97.69 187 VAL A C 1
ATOM 1485 O O . VAL A 1 187 ? 7.572 10.969 0.846 1.00 97.69 187 VAL A O 1
ATOM 1488 N N . VAL A 1 188 ? 6.240 9.737 2.170 1.00 97.81 188 VAL A N 1
ATOM 1489 C CA . VAL A 1 188 ? 4.979 10.352 1.737 1.00 97.81 188 VAL A CA 1
ATOM 1490 C C . VAL A 1 188 ? 4.286 11.006 2.917 1.00 97.81 188 VAL A C 1
ATOM 1492 O O . VAL A 1 188 ? 4.007 10.339 3.914 1.00 97.81 188 VAL A O 1
ATOM 1495 N N . ASN A 1 189 ? 3.953 12.294 2.781 1.00 98.06 189 ASN A N 1
ATOM 1496 C CA . ASN A 1 189 ? 3.032 12.957 3.699 1.00 98.06 189 ASN A CA 1
ATOM 1497 C C . ASN A 1 189 ? 1.601 12.500 3.380 1.00 98.06 189 ASN A C 1
ATOM 1499 O O . ASN A 1 189 ? 0.944 13.017 2.471 1.00 98.06 189 ASN A O 1
ATOM 1503 N N . TRP A 1 190 ? 1.134 11.479 4.089 1.00 97.75 190 TRP A N 1
ATOM 1504 C CA . TRP A 1 190 ? -0.131 10.819 3.780 1.00 97.75 190 TRP A CA 1
ATOM 1505 C C . TRP A 1 190 ? -1.337 11.674 4.182 1.00 97.75 190 TRP A C 1
ATOM 1507 O O . TRP A 1 190 ? -2.384 11.591 3.539 1.00 97.75 190 TRP A O 1
ATOM 1517 N N . ARG A 1 191 ? -1.199 12.545 5.195 1.00 97.62 191 ARG A N 1
ATOM 1518 C CA . ARG A 1 191 ? -2.263 13.493 5.562 1.00 97.62 191 ARG A CA 1
ATOM 1519 C C . ARG A 1 191 ? -2.493 14.497 4.448 1.00 97.62 191 ARG A C 1
ATOM 1521 O O . ARG A 1 191 ? -3.635 14.701 4.038 1.00 97.62 191 ARG A O 1
ATOM 1528 N N . LYS A 1 192 ? -1.413 15.051 3.893 1.00 98.06 192 LYS A N 1
ATOM 1529 C CA . LYS A 1 192 ? -1.493 15.946 2.740 1.00 98.06 192 LYS A CA 1
ATOM 1530 C C . LYS A 1 192 ? -2.094 15.240 1.528 1.00 98.06 192 LYS A C 1
ATOM 1532 O O . LYS A 1 192 ? -2.949 15.806 0.852 1.00 98.06 192 LYS A O 1
ATOM 1537 N N . ALA A 1 193 ? -1.708 13.991 1.283 1.00 98.31 193 ALA A N 1
ATOM 1538 C CA . ALA A 1 193 ? -2.311 13.174 0.236 1.00 98.31 193 ALA A CA 1
ATOM 1539 C C . ALA A 1 193 ? -3.835 13.019 0.439 1.00 98.31 193 ALA A C 1
ATOM 1541 O O . ALA A 1 193 ? -4.612 13.283 -0.480 1.00 98.31 193 ALA A O 1
ATOM 1542 N N . ALA A 1 194 ? -4.285 12.706 1.658 1.00 98.25 194 ALA A N 1
ATOM 1543 C CA . ALA A 1 194 ? -5.708 12.616 1.982 1.00 98.25 194 ALA A CA 1
ATOM 1544 C C . ALA A 1 194 ? -6.451 13.953 1.771 1.00 98.25 194 ALA A C 1
ATOM 1546 O O . ALA A 1 194 ? -7.585 13.961 1.288 1.00 98.25 194 ALA A O 1
ATOM 1547 N N . GLU A 1 195 ? -5.829 15.095 2.089 1.00 98.25 195 GLU A N 1
ATOM 1548 C CA . GLU A 1 195 ? -6.382 16.425 1.787 1.00 98.25 195 GLU A CA 1
ATOM 1549 C C . GLU A 1 195 ? -6.545 16.661 0.281 1.00 98.25 195 GLU A C 1
ATOM 1551 O O . GLU A 1 195 ? -7.586 17.156 -0.152 1.00 98.25 195 GLU A O 1
ATOM 1556 N N . LEU A 1 196 ? -5.545 16.293 -0.526 1.00 98.44 196 LEU A N 1
ATOM 1557 C CA . LEU A 1 196 ? -5.594 16.443 -1.984 1.00 98.44 196 LEU A CA 1
ATOM 1558 C C . LEU A 1 196 ? -6.715 15.596 -2.599 1.00 98.44 196 LEU A C 1
ATOM 1560 O O . LEU A 1 196 ? -7.440 16.073 -3.475 1.00 98.44 196 LEU A O 1
ATOM 1564 N N . VAL A 1 197 ? -6.905 14.367 -2.110 1.00 98.31 197 VAL A N 1
ATOM 1565 C CA . VAL A 1 197 ? -8.019 13.501 -2.527 1.00 98.31 197 VAL A CA 1
ATOM 1566 C C . VAL A 1 197 ? -9.358 14.149 -2.177 1.00 98.31 197 VAL A C 1
ATOM 1568 O O . VAL A 1 197 ? -10.208 14.295 -3.054 1.00 98.31 197 VAL A O 1
ATOM 1571 N N . LYS A 1 198 ? -9.524 14.638 -0.939 1.00 97.62 198 LYS A N 1
ATOM 1572 C CA . LYS A 1 198 ? -10.736 15.365 -0.510 1.00 97.62 198 LYS A CA 1
ATOM 1573 C C . LYS A 1 198 ? -10.994 16.631 -1.332 1.00 97.62 198 LYS A C 1
ATOM 1575 O O . LYS A 1 198 ? -12.146 16.988 -1.554 1.00 97.62 198 LYS A O 1
ATOM 1580 N N . ALA A 1 199 ? -9.941 17.289 -1.812 1.00 97.94 199 ALA A N 1
ATOM 1581 C CA . ALA A 1 199 ? -10.024 18.444 -2.702 1.00 97.94 199 ALA A CA 1
ATOM 1582 C C . ALA A 1 199 ? -10.314 18.079 -4.175 1.00 97.94 199 ALA A C 1
ATOM 1584 O O . ALA A 1 199 ? -10.314 18.962 -5.033 1.00 97.94 199 ALA A O 1
ATOM 1585 N N . GLY A 1 200 ? -10.544 16.799 -4.490 1.00 97.75 200 GLY A N 1
ATOM 1586 C CA . GLY A 1 200 ? -10.879 16.333 -5.837 1.00 97.75 200 GLY A CA 1
ATOM 1587 C C . GLY A 1 200 ? -9.692 16.299 -6.803 1.00 97.75 200 GLY A C 1
ATOM 1588 O O . GLY A 1 200 ? -9.890 16.354 -8.014 1.00 97.75 200 GLY A O 1
ATOM 1589 N N . LYS A 1 201 ? -8.453 16.238 -6.295 1.00 98.38 201 LYS A N 1
ATOM 1590 C CA . LYS A 1 201 ? -7.225 16.214 -7.116 1.00 98.38 201 LYS A CA 1
ATOM 1591 C C . LYS A 1 201 ? -6.822 14.813 -7.589 1.00 98.38 201 LYS A C 1
ATOM 1593 O O . LYS A 1 201 ? -5.852 14.678 -8.336 1.00 98.38 201 LYS A O 1
ATOM 1598 N N . ALA A 1 202 ? -7.525 13.780 -7.135 1.00 98.31 202 ALA A N 1
ATOM 1599 C CA . ALA A 1 202 ? -7.270 12.400 -7.520 1.00 98.31 202 ALA A CA 1
ATOM 1600 C C . ALA A 1 202 ? -7.868 12.064 -8.893 1.00 98.31 202 ALA A C 1
ATOM 1602 O O . ALA A 1 202 ? -8.872 12.631 -9.321 1.00 98.31 202 ALA A O 1
ATOM 1603 N N . THR A 1 203 ? -7.248 11.105 -9.574 1.00 98.19 203 THR A N 1
ATOM 1604 C CA . THR A 1 203 ? -7.790 10.482 -10.784 1.00 98.19 203 THR A CA 1
ATOM 1605 C C . THR A 1 203 ? -8.428 9.150 -10.416 1.00 98.19 203 THR A C 1
ATOM 1607 O O . THR A 1 203 ? -7.845 8.377 -9.659 1.00 98.19 203 THR A O 1
ATOM 1610 N N . LYS A 1 204 ? -9.608 8.853 -10.966 1.00 98.00 204 LYS A N 1
ATOM 1611 C CA . LYS A 1 204 ? -10.267 7.560 -10.755 1.00 98.00 204 LYS A CA 1
ATOM 1612 C C . LYS A 1 204 ? -9.671 6.493 -11.671 1.00 98.00 204 LYS A C 1
ATOM 1614 O O . LYS A 1 204 ? -9.741 6.627 -12.889 1.00 98.00 204 LYS A O 1
ATOM 1619 N N . ILE A 1 205 ? -9.164 5.406 -11.091 1.00 97.69 205 ILE A N 1
ATOM 1620 C CA . ILE A 1 205 ? -8.731 4.199 -11.815 1.00 97.69 205 ILE A CA 1
ATOM 1621 C C . ILE A 1 205 ? -9.434 2.998 -11.184 1.00 97.69 205 ILE A C 1
ATOM 1623 O O . ILE A 1 205 ? -9.375 2.812 -9.972 1.00 97.69 205 ILE A O 1
ATOM 1627 N N . ASN A 1 206 ? -10.170 2.220 -11.985 1.00 95.75 206 ASN A N 1
ATOM 1628 C CA . ASN A 1 206 ? -11.065 1.154 -11.503 1.00 95.75 206 ASN A CA 1
ATOM 1629 C C . ASN A 1 206 ? -12.021 1.616 -10.375 1.00 95.75 206 ASN A C 1
ATOM 1631 O O . ASN A 1 206 ? -12.334 0.854 -9.465 1.00 95.75 206 ASN A O 1
ATOM 1635 N N . GLY A 1 207 ? -12.466 2.879 -10.413 1.00 96.00 207 GLY A N 1
ATOM 1636 C CA . GLY A 1 207 ? -13.339 3.478 -9.392 1.00 96.00 207 GLY A CA 1
ATOM 1637 C C . GLY A 1 207 ? -12.634 3.950 -8.110 1.00 96.00 207 GLY A C 1
ATOM 1638 O O . GLY A 1 207 ? -13.271 4.592 -7.276 1.00 96.00 207 GLY A O 1
ATOM 1639 N N . HIS A 1 208 ? -11.329 3.713 -7.971 1.00 98.12 208 HIS A N 1
ATOM 1640 C CA . HIS A 1 208 ? -10.526 4.100 -6.810 1.00 98.12 208 HIS A CA 1
ATOM 1641 C C . HIS A 1 208 ? -9.769 5.406 -7.040 1.00 98.12 208 HIS A C 1
ATOM 1643 O O . HIS A 1 208 ? -9.339 5.679 -8.161 1.00 98.12 208 HIS A O 1
ATOM 1649 N N . ASP A 1 209 ? -9.609 6.210 -5.988 1.00 98.75 209 ASP A N 1
ATOM 1650 C CA . ASP A 1 209 ? -8.854 7.460 -6.063 1.00 98.75 209 ASP A CA 1
ATOM 1651 C C . ASP A 1 209 ? -7.354 7.195 -6.099 1.00 98.75 209 ASP A C 1
ATOM 1653 O O . ASP A 1 209 ? -6.786 6.591 -5.193 1.00 98.75 209 ASP A O 1
ATOM 1657 N N . VAL A 1 210 ? -6.703 7.686 -7.149 1.00 98.81 210 VAL A N 1
ATOM 1658 C CA . VAL A 1 210 ? -5.259 7.589 -7.331 1.00 98.81 210 VAL A CA 1
ATOM 1659 C C . VAL A 1 210 ? -4.675 8.988 -7.472 1.00 98.81 210 VAL A C 1
ATOM 1661 O O . VAL A 1 210 ? -5.001 9.733 -8.400 1.00 98.81 210 VAL A O 1
ATOM 1664 N N . LEU A 1 211 ? -3.772 9.347 -6.564 1.00 98.62 211 LEU A N 1
ATOM 1665 C CA . LEU A 1 211 ? -2.884 10.487 -6.739 1.00 98.62 211 LEU A CA 1
ATOM 1666 C C . LEU A 1 211 ? -1.752 10.068 -7.670 1.00 98.62 211 LEU A C 1
ATOM 1668 O O . LEU A 1 211 ? -0.923 9.221 -7.336 1.00 98.62 211 LEU A O 1
ATOM 1672 N N . THR A 1 212 ? -1.763 10.637 -8.871 1.00 98.19 212 THR A N 1
ATOM 1673 C CA . THR A 1 212 ? -0.753 10.357 -9.893 1.00 98.19 212 THR A CA 1
ATOM 1674 C C . THR A 1 212 ? 0.596 10.963 -9.512 1.00 98.19 212 THR A C 1
ATOM 1676 O O . THR A 1 212 ? 0.661 11.891 -8.703 1.00 98.19 212 THR A O 1
ATOM 1679 N N . ILE A 1 213 ? 1.670 10.476 -10.140 1.00 96.31 213 ILE A N 1
ATOM 1680 C CA . ILE A 1 213 ? 3.010 11.063 -9.991 1.00 96.31 213 ILE A CA 1
ATOM 1681 C C . ILE A 1 213 ? 2.980 12.555 -10.360 1.00 96.31 213 ILE A C 1
ATOM 1683 O O . ILE A 1 213 ? 3.529 13.366 -9.624 1.00 96.31 213 ILE A O 1
ATOM 1687 N N . ASP A 1 214 ? 2.281 12.934 -11.433 1.00 96.50 214 ASP A N 1
ATOM 1688 C CA . ASP A 1 214 ? 2.169 14.334 -11.860 1.00 96.50 214 ASP A CA 1
ATOM 1689 C C . ASP A 1 214 ? 1.480 15.205 -10.802 1.00 96.50 214 ASP A C 1
ATOM 1691 O O . ASP A 1 214 ? 1.934 16.313 -10.518 1.00 96.50 214 ASP A O 1
ATOM 1695 N N . THR A 1 215 ? 0.409 14.698 -10.179 1.00 97.25 215 THR A N 1
ATOM 1696 C CA . THR A 1 215 ? -0.253 15.384 -9.060 1.00 97.25 215 THR A CA 1
ATOM 1697 C C . THR A 1 215 ? 0.700 15.531 -7.873 1.00 97.25 215 THR A C 1
ATOM 1699 O O . THR A 1 215 ? 0.794 16.616 -7.311 1.00 97.25 215 THR A O 1
ATOM 1702 N N . ALA A 1 216 ? 1.423 14.466 -7.516 1.00 93.31 216 ALA A N 1
ATOM 1703 C CA . ALA A 1 216 ? 2.339 14.452 -6.376 1.00 93.31 216 ALA A CA 1
ATOM 1704 C C . ALA A 1 216 ? 3.584 15.336 -6.572 1.00 93.31 216 ALA A C 1
ATOM 1706 O O . ALA A 1 216 ? 4.136 15.830 -5.600 1.00 93.31 216 ALA A O 1
ATOM 1707 N N . VAL A 1 217 ? 4.043 15.529 -7.812 1.00 93.38 217 VAL A N 1
ATOM 1708 C CA . VAL A 1 217 ? 5.158 16.439 -8.135 1.00 93.38 217 VAL A CA 1
ATOM 1709 C C . VAL A 1 217 ? 4.713 17.903 -8.123 1.00 93.38 217 VAL A C 1
ATOM 1711 O O . VAL A 1 217 ? 5.521 18.793 -7.861 1.00 93.38 217 VAL A O 1
ATOM 1714 N N . LYS A 1 218 ? 3.448 18.167 -8.462 1.00 95.44 218 LYS A N 1
ATOM 1715 C CA . LYS A 1 218 ? 2.922 19.523 -8.644 1.00 95.44 218 LYS A CA 1
ATOM 1716 C C . LYS A 1 218 ? 2.491 20.204 -7.342 1.00 95.44 218 LYS A C 1
ATOM 1718 O O . LYS A 1 218 ? 2.605 21.426 -7.257 1.00 95.44 218 LYS A O 1
ATOM 1723 N N . GLU A 1 219 ? 1.899 19.451 -6.421 1.00 92.25 219 GLU A N 1
ATOM 1724 C CA . GLU A 1 219 ? 1.255 19.947 -5.190 1.00 92.25 219 GLU A CA 1
ATOM 1725 C C . GLU A 1 219 ? 2.156 19.762 -3.961 1.00 92.25 219 GLU A C 1
ATOM 1727 O O . GLU A 1 219 ? 2.063 20.612 -3.045 1.00 92.25 219 GLU A O 1
#

InterPro domains:
  IPR011045 Nitrous oxide reductase, N-terminal [SSF50974] (4-216)
  IPR015943 WD40/YVTN repeat-like-containing domain superfamily [G3DSA:2.130.10.10] (1-219)
  IPR051403 NosZ/Cytochrome c oxidase subunit 2 [PTHR42838] (2-98)